Protein AF-A0A959HDF3-F1 (afdb_monomer_lite)

Structure (mmCIF, N/CA/C/O backbone):
data_AF-A0A959HDF3-F1
#
_entry.id   AF-A0A959HDF3-F1
#
loop_
_atom_site.group_PDB
_atom_site.id
_atom_site.type_symbol
_atom_site.label_atom_id
_atom_site.label_alt_id
_atom_site.label_comp_id
_atom_site.label_asym_id
_atom_site.label_entity_id
_atom_site.label_seq_id
_atom_site.pdbx_PDB_ins_code
_atom_site.Cartn_x
_atom_site.Cartn_y
_atom_site.Cartn_z
_atom_site.occupancy
_atom_site.B_iso_or_equiv
_atom_site.auth_seq_id
_atom_site.auth_comp_id
_atom_site.auth_asym_id
_atom_site.auth_atom_id
_atom_site.pdbx_PDB_model_num
ATOM 1 N N . TRP A 1 1 ? 70.147 -13.375 -113.444 1.00 53.03 1 TRP A N 1
ATOM 2 C CA . TRP A 1 1 ? 69.243 -14.353 -112.809 1.00 53.03 1 TRP A CA 1
ATOM 3 C C . TRP A 1 1 ? 69.456 -14.480 -111.296 1.00 53.03 1 TRP A C 1
ATOM 5 O O . TRP A 1 1 ? 68.484 -14.294 -110.584 1.00 53.03 1 TRP A O 1
ATOM 15 N N . ILE A 1 2 ? 70.680 -14.661 -110.770 1.00 58.56 2 ILE A N 1
ATOM 16 C CA . ILE A 1 2 ? 70.928 -14.832 -109.312 1.00 58.56 2 ILE A CA 1
ATOM 17 C C . ILE A 1 2 ? 70.657 -13.562 -108.460 1.00 58.56 2 ILE A C 1
ATOM 19 O O . ILE A 1 2 ? 70.159 -13.651 -107.338 1.00 58.56 2 ILE A O 1
ATOM 23 N N . THR A 1 3 ? 70.925 -12.361 -108.984 1.00 61.16 3 THR A N 1
ATOM 24 C CA . THR A 1 3 ? 70.699 -11.078 -108.280 1.00 61.16 3 THR A CA 1
ATOM 25 C C . THR A 1 3 ? 69.224 -10.693 -108.147 1.00 61.16 3 THR A C 1
ATOM 27 O O . THR A 1 3 ? 68.849 -10.039 -107.176 1.00 61.16 3 THR A O 1
ATOM 30 N N . GLN A 1 4 ? 68.381 -11.119 -109.090 1.00 65.38 4 GLN A N 1
ATOM 31 C CA . GLN A 1 4 ? 66.946 -10.821 -109.094 1.00 65.38 4 GLN A CA 1
ATOM 32 C C . GLN A 1 4 ? 66.171 -11.744 -108.146 1.00 65.38 4 GLN A C 1
ATOM 34 O O . GLN A 1 4 ? 65.222 -11.312 -107.508 1.00 65.38 4 GLN A O 1
ATOM 39 N N . THR A 1 5 ? 66.612 -12.993 -107.978 1.00 70.75 5 THR A N 1
ATOM 40 C CA . THR A 1 5 ? 66.040 -13.919 -106.990 1.00 70.75 5 THR A CA 1
ATOM 41 C C . THR A 1 5 ? 66.399 -13.532 -105.553 1.00 70.75 5 THR A C 1
ATOM 43 O O . THR A 1 5 ? 65.546 -13.591 -104.672 1.00 70.75 5 THR A O 1
ATOM 46 N N . PHE A 1 6 ? 67.631 -13.078 -105.294 1.00 75.25 6 PHE A N 1
ATOM 47 C CA . PHE A 1 6 ? 68.058 -12.681 -103.945 1.00 75.25 6 PHE A CA 1
ATOM 48 C C . PHE A 1 6 ? 67.349 -11.412 -103.445 1.00 75.25 6 PHE A C 1
ATOM 50 O O . PHE A 1 6 ? 66.950 -11.340 -102.282 1.00 75.25 6 PHE A O 1
ATOM 57 N N . SER A 1 7 ? 67.146 -10.419 -104.318 1.00 74.06 7 SER A N 1
ATOM 58 C CA . SER A 1 7 ? 66.443 -9.180 -103.964 1.00 74.06 7 SER A CA 1
ATOM 59 C C . SER A 1 7 ? 64.958 -9.409 -103.661 1.00 74.06 7 SER A C 1
ATOM 61 O O . SER A 1 7 ? 64.445 -8.814 -102.711 1.00 74.06 7 SER A O 1
ATOM 63 N N . THR A 1 8 ? 64.292 -10.311 -104.390 1.00 80.12 8 THR A N 1
ATOM 64 C CA . THR A 1 8 ? 62.908 -10.729 -104.113 1.00 80.12 8 THR A CA 1
ATOM 65 C C . THR A 1 8 ? 62.793 -11.423 -102.755 1.00 80.12 8 THR A C 1
ATOM 67 O O . THR A 1 8 ? 61.976 -11.015 -101.933 1.00 80.12 8 THR A O 1
ATOM 70 N N . VAL A 1 9 ? 63.683 -12.374 -102.447 1.00 82.75 9 VAL A N 1
ATOM 71 C CA . VAL A 1 9 ? 63.695 -13.067 -101.142 1.00 82.75 9 VAL A CA 1
ATOM 72 C C . VAL A 1 9 ? 63.944 -12.093 -99.978 1.00 82.75 9 VAL A C 1
ATOM 74 O O . VAL A 1 9 ? 63.323 -12.196 -98.920 1.00 82.75 9 VAL A O 1
ATOM 77 N N . LEU A 1 10 ? 64.816 -11.096 -100.159 1.00 82.12 10 LEU A N 1
ATOM 78 C CA . LEU A 1 10 ? 65.053 -10.040 -99.165 1.00 82.12 10 LEU A CA 1
ATOM 79 C C . LEU A 1 10 ? 63.839 -9.125 -98.958 1.00 82.12 10 LEU A C 1
ATOM 81 O O . LEU A 1 10 ? 63.590 -8.681 -97.834 1.00 82.12 10 LEU A O 1
ATOM 85 N N . GLN A 1 11 ? 63.092 -8.820 -100.020 1.00 85.62 11 GLN A N 1
ATOM 86 C CA . GLN A 1 11 ? 61.849 -8.055 -99.927 1.00 85.62 11 GLN A CA 1
ATOM 87 C C . GLN A 1 11 ? 60.763 -8.830 -99.177 1.00 85.62 11 GLN A C 1
ATOM 89 O O . GLN A 1 11 ? 60.124 -8.255 -98.292 1.00 85.62 11 GLN A O 1
ATOM 94 N N . GLU A 1 12 ? 60.610 -10.122 -99.468 1.00 86.00 12 GLU A N 1
ATOM 95 C CA . GLU A 1 12 ? 59.683 -11.023 -98.779 1.00 86.00 12 GLU A CA 1
ATOM 96 C C . GLU A 1 12 ? 60.032 -11.148 -97.293 1.00 86.00 12 GLU A C 1
ATOM 98 O O . GLU A 1 12 ? 59.196 -10.840 -96.446 1.00 86.00 12 GLU A O 1
ATOM 103 N N . ARG A 1 13 ? 61.298 -11.429 -96.952 1.00 85.62 13 ARG A N 1
ATOM 104 C CA . ARG A 1 13 ? 61.784 -11.440 -95.558 1.00 85.62 13 ARG A CA 1
ATOM 105 C C . ARG A 1 13 ? 61.506 -10.123 -94.829 1.00 85.62 13 ARG A C 1
ATOM 107 O O . ARG A 1 13 ? 61.063 -10.123 -93.683 1.00 85.62 13 ARG A O 1
ATOM 114 N N . LYS A 1 14 ? 61.732 -8.972 -95.475 1.00 87.06 14 LYS A N 1
ATOM 115 C CA . LYS A 1 14 ? 61.411 -7.654 -94.892 1.00 87.06 14 LYS A CA 1
ATOM 116 C C . LYS A 1 14 ? 59.906 -7.430 -94.746 1.00 87.06 14 LYS A C 1
ATOM 118 O O . LYS A 1 14 ? 59.490 -6.693 -93.852 1.00 87.06 14 LYS A O 1
ATOM 123 N N . ALA A 1 15 ? 59.084 -7.973 -95.639 1.00 86.94 15 ALA A N 1
ATOM 124 C CA . ALA A 1 15 ? 57.630 -7.900 -95.542 1.00 86.94 15 ALA A CA 1
ATOM 125 C C . ALA A 1 15 ? 57.106 -8.786 -94.401 1.00 86.94 15 ALA A C 1
ATOM 127 O O . ALA A 1 15 ? 56.270 -8.323 -93.627 1.00 86.94 15 ALA A O 1
ATOM 128 N N . GLU A 1 16 ? 57.660 -9.987 -94.231 1.00 89.12 16 GLU A N 1
ATOM 129 C CA . GLU A 1 16 ? 57.377 -10.894 -93.114 1.00 89.12 16 GLU A CA 1
ATOM 130 C C . GLU A 1 16 ? 57.751 -10.277 -91.769 1.00 89.12 16 GLU A C 1
ATOM 132 O O . GLU A 1 16 ? 56.916 -10.233 -90.874 1.00 89.12 16 GLU A O 1
ATOM 137 N N . ILE A 1 17 ? 58.953 -9.707 -91.632 1.00 85.75 17 ILE A N 1
ATOM 138 C CA . ILE A 1 17 ? 59.380 -9.041 -90.389 1.00 85.75 17 ILE A CA 1
ATOM 139 C C . ILE A 1 17 ? 58.470 -7.845 -90.071 1.00 85.75 17 ILE A C 1
ATOM 141 O O . ILE A 1 17 ? 58.065 -7.657 -88.925 1.00 85.75 17 ILE A O 1
ATOM 145 N N . ARG A 1 18 ? 58.078 -7.052 -91.079 1.00 87.81 18 ARG A N 1
ATOM 146 C CA . ARG A 1 18 ? 57.113 -5.949 -90.903 1.00 87.81 18 ARG A CA 1
ATOM 147 C C . ARG A 1 18 ? 55.705 -6.442 -90.562 1.00 87.81 18 ARG A 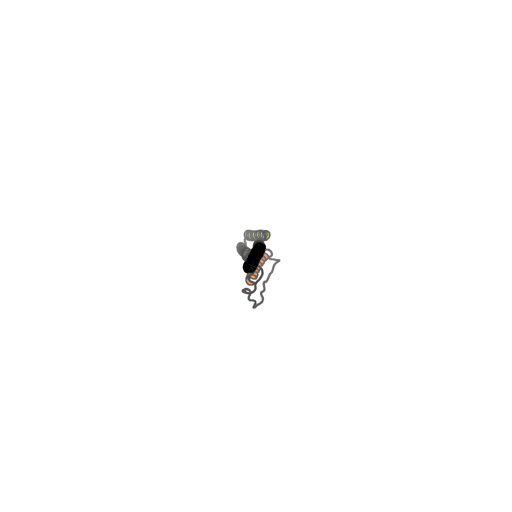C 1
ATOM 149 O O . ARG A 1 18 ? 54.959 -5.737 -89.886 1.00 87.81 18 ARG A O 1
ATOM 156 N N . LYS A 1 19 ? 55.303 -7.614 -91.051 1.00 90.69 19 LYS A N 1
ATOM 157 C CA . LYS A 1 19 ? 54.022 -8.246 -90.715 1.00 90.69 19 LYS A CA 1
ATOM 158 C C . LYS A 1 19 ? 54.045 -8.774 -89.279 1.00 90.69 19 LYS A C 1
ATOM 160 O O . LYS A 1 19 ? 53.185 -8.376 -88.505 1.00 90.69 19 LYS A O 1
ATOM 165 N N . ALA A 1 20 ? 55.081 -9.520 -88.902 1.00 88.12 20 ALA A N 1
ATOM 166 C CA . ALA A 1 20 ? 55.304 -10.014 -87.546 1.00 88.12 20 ALA A CA 1
ATOM 167 C C . ALA A 1 20 ? 55.409 -8.870 -86.523 1.00 88.12 20 ALA A C 1
ATOM 169 O O . ALA A 1 20 ? 54.815 -8.945 -85.455 1.00 88.12 20 ALA A O 1
ATOM 170 N N . GLY A 1 21 ? 56.091 -7.770 -86.866 1.00 88.31 21 GLY A N 1
ATOM 171 C CA . GLY A 1 21 ? 56.153 -6.573 -86.025 1.00 88.31 21 GLY A CA 1
ATOM 172 C C . GLY A 1 21 ? 54.781 -5.923 -85.812 1.00 88.31 21 GLY A C 1
ATOM 173 O O . GLY A 1 21 ? 54.434 -5.596 -84.683 1.00 88.31 21 GLY A O 1
ATOM 174 N N . ARG A 1 22 ? 53.961 -5.800 -86.869 1.00 88.62 22 ARG A N 1
ATOM 175 C CA . ARG A 1 22 ? 52.580 -5.291 -86.760 1.00 88.62 22 ARG A CA 1
ATOM 176 C C . ARG A 1 22 ? 51.688 -6.217 -85.936 1.00 88.62 22 ARG A C 1
ATOM 178 O O . ARG A 1 22 ? 50.947 -5.730 -85.089 1.00 88.62 22 ARG A O 1
ATOM 185 N N . GLU A 1 23 ? 51.783 -7.527 -86.145 1.00 90.31 23 GLU A N 1
ATOM 186 C CA . GLU A 1 23 ? 51.055 -8.530 -85.359 1.00 90.31 23 GLU A CA 1
ATOM 187 C C . GLU A 1 23 ? 51.451 -8.464 -83.877 1.00 90.31 23 GLU A C 1
ATOM 189 O O . GLU A 1 23 ? 50.573 -8.416 -83.015 1.00 90.31 23 GLU A O 1
ATOM 194 N N . LEU A 1 24 ? 52.746 -8.329 -83.574 1.00 87.69 24 LEU A N 1
ATOM 195 C CA . LEU A 1 24 ? 53.252 -8.152 -82.212 1.00 87.69 24 LEU A CA 1
ATOM 196 C C . LEU A 1 24 ? 52.720 -6.867 -81.560 1.00 87.69 24 LEU A C 1
ATOM 198 O O . LEU A 1 24 ? 52.252 -6.916 -80.425 1.00 87.69 24 LEU A O 1
ATOM 202 N N . THR A 1 25 ? 52.711 -5.736 -82.272 1.00 86.69 25 THR A N 1
ATOM 203 C CA . THR A 1 25 ? 52.125 -4.485 -81.760 1.00 86.69 25 THR A CA 1
ATOM 204 C C . THR A 1 25 ? 50.625 -4.633 -81.509 1.00 86.69 25 THR A C 1
ATOM 206 O O . THR A 1 25 ? 50.133 -4.225 -80.459 1.00 86.69 25 THR A O 1
ATOM 209 N N . THR A 1 26 ? 49.878 -5.260 -82.425 1.00 87.00 26 THR A N 1
ATOM 210 C CA . THR A 1 26 ? 48.440 -5.502 -82.216 1.00 87.00 26 THR A CA 1
ATOM 211 C C . THR A 1 26 ? 48.174 -6.445 -81.046 1.00 87.00 26 THR A C 1
ATOM 213 O O . THR A 1 26 ? 47.213 -6.242 -80.304 1.00 87.00 26 THR A O 1
ATOM 216 N N . TYR A 1 27 ? 49.039 -7.439 -80.841 1.00 86.94 27 TYR A N 1
ATOM 217 C CA . TYR A 1 27 ? 48.977 -8.347 -79.705 1.00 86.94 27 TYR A CA 1
ATOM 218 C C . TYR A 1 27 ? 49.217 -7.600 -78.386 1.00 86.94 27 TYR A C 1
ATOM 220 O O . TYR A 1 27 ? 48.406 -7.721 -77.471 1.00 86.94 27 TYR A O 1
ATOM 228 N N . GLN A 1 28 ? 50.259 -6.768 -78.310 1.00 89.88 28 GLN A N 1
ATOM 229 C CA . GLN A 1 28 ? 50.584 -5.964 -77.124 1.00 89.88 28 GLN A CA 1
ATOM 230 C C . GLN A 1 28 ? 49.460 -4.984 -76.765 1.00 89.88 28 GLN A C 1
ATOM 232 O O . GLN A 1 28 ? 49.014 -4.948 -75.620 1.00 89.88 28 GLN A O 1
ATOM 237 N N . VAL A 1 29 ? 48.930 -4.251 -77.751 1.00 89.44 29 VAL A N 1
ATOM 238 C CA . VAL A 1 29 ? 47.800 -3.327 -77.548 1.00 89.44 29 VAL A CA 1
ATOM 239 C C . VAL A 1 29 ? 46.561 -4.080 -77.060 1.00 89.44 29 VAL A C 1
ATOM 241 O O . VAL A 1 29 ? 45.882 -3.635 -76.134 1.00 89.44 29 VAL A O 1
ATOM 244 N N . ARG A 1 30 ? 46.262 -5.247 -77.645 1.00 89.44 30 ARG A N 1
ATOM 245 C CA . ARG A 1 30 ? 45.138 -6.086 -77.212 1.00 89.44 30 ARG A CA 1
ATOM 246 C C . ARG A 1 30 ? 45.345 -6.607 -75.792 1.00 89.44 30 ARG A C 1
ATOM 248 O O . ARG A 1 30 ? 44.393 -6.637 -75.017 1.00 89.44 30 ARG A O 1
ATOM 255 N N . GLU A 1 31 ? 46.562 -6.989 -75.425 1.00 89.62 31 GLU A N 1
ATOM 256 C CA . GLU A 1 31 ? 46.889 -7.442 -74.076 1.00 89.62 31 GLU A CA 1
ATOM 257 C C . GLU A 1 31 ? 46.714 -6.321 -73.040 1.00 89.62 31 GLU A C 1
ATOM 259 O O . GLU A 1 31 ? 46.068 -6.531 -72.010 1.00 89.62 31 GLU A O 1
ATOM 264 N N . GLU A 1 32 ? 47.198 -5.111 -73.326 1.00 89.00 32 GLU A N 1
ATOM 265 C CA . GLU A 1 32 ? 46.993 -3.934 -72.474 1.00 89.00 32 GLU A CA 1
ATOM 266 C C . GLU A 1 32 ? 45.512 -3.568 -72.338 1.00 89.00 32 GLU A C 1
ATOM 268 O O . GLU A 1 32 ? 45.032 -3.326 -71.227 1.00 89.00 32 GLU A O 1
ATOM 273 N N . GLN A 1 33 ? 44.753 -3.606 -73.436 1.00 89.75 33 GLN A N 1
ATOM 274 C CA . GLN A 1 33 ? 43.307 -3.380 -73.413 1.00 89.75 33 GLN A CA 1
ATOM 275 C C . GLN A 1 33 ? 42.575 -4.429 -72.569 1.00 89.75 33 GLN A C 1
ATOM 277 O O . GLN A 1 33 ? 41.695 -4.082 -71.778 1.00 89.75 33 GLN A O 1
ATOM 282 N N . MET A 1 34 ? 42.944 -5.707 -72.689 1.00 87.81 34 MET A N 1
ATOM 283 C CA . MET A 1 34 ? 42.354 -6.788 -71.895 1.00 87.81 34 MET A CA 1
ATOM 284 C C . MET A 1 34 ? 42.709 -6.656 -70.410 1.00 87.81 34 MET A C 1
ATOM 286 O O . MET A 1 34 ? 41.838 -6.833 -69.555 1.00 87.81 34 MET A O 1
ATOM 290 N N . ARG A 1 35 ? 43.956 -6.288 -70.086 1.00 89.31 35 ARG A N 1
ATOM 291 C CA . ARG A 1 35 ? 44.390 -5.989 -68.711 1.00 89.31 35 ARG A CA 1
ATOM 292 C C . ARG A 1 35 ? 43.628 -4.790 -68.134 1.00 89.31 35 ARG A C 1
ATOM 294 O O . ARG A 1 35 ? 43.163 -4.865 -66.999 1.00 89.31 35 ARG A O 1
ATOM 301 N N . SER A 1 36 ? 43.444 -3.721 -68.912 1.00 87.56 36 SER A N 1
ATOM 302 C CA . SER A 1 36 ? 42.687 -2.525 -68.514 1.00 87.56 36 SER A CA 1
ATOM 303 C C . SER A 1 36 ? 41.206 -2.833 -68.252 1.00 87.56 36 SER A C 1
ATOM 305 O O . SER A 1 36 ? 40.681 -2.506 -67.186 1.00 87.56 36 SER A O 1
ATOM 307 N N . ARG A 1 37 ? 40.545 -3.576 -69.154 1.00 87.62 37 ARG A N 1
ATOM 308 C CA . ARG A 1 37 ? 39.149 -4.014 -68.972 1.00 87.62 37 ARG A CA 1
ATOM 309 C C . ARG A 1 37 ? 38.961 -4.883 -67.724 1.00 87.62 37 ARG A C 1
ATOM 311 O O . ARG A 1 37 ? 38.025 -4.644 -66.966 1.00 87.62 37 ARG A O 1
ATOM 318 N N . ARG A 1 38 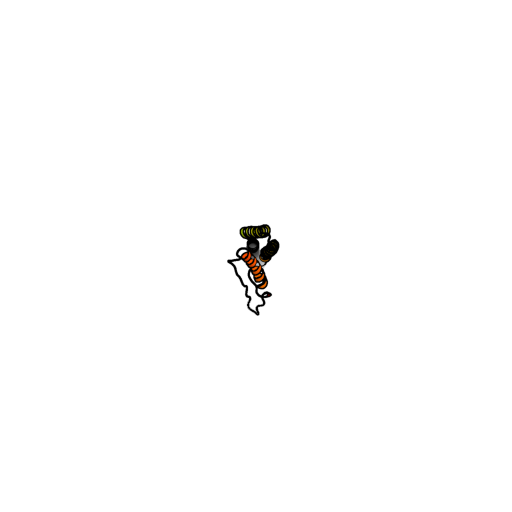? 39.865 -5.838 -67.467 1.00 88.50 38 ARG A N 1
ATOM 319 C CA . ARG A 1 38 ? 39.829 -6.680 -66.253 1.00 88.50 38 ARG A CA 1
ATOM 320 C C . ARG A 1 38 ? 39.996 -5.860 -64.970 1.00 88.50 38 ARG A C 1
ATOM 322 O O . ARG A 1 38 ? 39.302 -6.120 -63.993 1.00 88.50 38 ARG A O 1
ATOM 329 N N . ARG A 1 39 ? 40.874 -4.848 -64.962 1.00 90.50 39 ARG A N 1
ATOM 330 C CA . ARG A 1 39 ? 41.045 -3.945 -63.805 1.00 90.50 39 ARG A CA 1
ATOM 331 C C . ARG A 1 39 ? 39.763 -3.176 -63.491 1.00 90.50 39 ARG A C 1
ATOM 333 O O . ARG A 1 39 ? 39.359 -3.147 -62.334 1.00 90.50 39 ARG A O 1
ATOM 340 N N . LEU A 1 40 ? 39.108 -2.607 -64.505 1.00 90.31 40 LEU A N 1
ATOM 341 C CA . LEU A 1 40 ? 37.839 -1.890 -64.327 1.00 90.31 40 LEU A CA 1
ATOM 342 C C . LEU A 1 40 ? 36.730 -2.806 -63.786 1.00 90.31 40 LEU A C 1
ATOM 344 O O . LEU A 1 40 ? 36.017 -2.418 -62.864 1.00 90.31 40 LEU A O 1
ATOM 348 N N . GLN A 1 41 ? 36.625 -4.037 -64.301 1.00 91.56 41 GLN A N 1
ATOM 349 C CA . GLN A 1 41 ? 35.667 -5.032 -63.801 1.00 91.56 41 GLN A CA 1
ATOM 350 C C . GLN A 1 41 ? 35.925 -5.398 -62.331 1.00 91.56 41 GLN A C 1
ATOM 352 O O . GLN A 1 41 ? 34.994 -5.398 -61.528 1.00 91.56 41 GLN A O 1
ATOM 357 N N . ASN A 1 42 ? 37.183 -5.644 -61.956 1.00 93.19 42 ASN A N 1
ATOM 358 C CA . ASN A 1 42 ? 37.545 -5.984 -60.578 1.00 93.19 42 ASN A CA 1
ATOM 359 C C . ASN A 1 42 ? 37.286 -4.821 -59.607 1.00 93.19 42 ASN A C 1
ATOM 361 O O . ASN A 1 42 ? 36.775 -5.045 -58.513 1.00 93.19 42 ASN A O 1
ATOM 365 N N . LEU A 1 43 ? 37.592 -3.582 -60.009 1.00 94.88 43 LEU A N 1
ATOM 366 C CA . LEU A 1 43 ? 37.294 -2.388 -59.211 1.00 94.88 43 LEU A CA 1
ATOM 367 C C . LEU A 1 43 ? 35.786 -2.210 -59.001 1.00 94.88 43 LEU A C 1
ATOM 369 O O . LEU A 1 43 ? 35.360 -1.934 -57.882 1.00 94.88 43 LEU A O 1
ATOM 373 N N . GLY A 1 44 ? 34.980 -2.424 -60.045 1.00 95.69 44 GLY A N 1
ATOM 374 C CA . GLY A 1 44 ? 33.521 -2.404 -59.935 1.00 95.69 44 GLY A CA 1
ATOM 375 C C . GLY A 1 44 ? 32.994 -3.462 -58.964 1.00 95.69 44 GLY A C 1
ATOM 376 O O . GLY A 1 44 ? 32.155 -3.160 -58.120 1.00 95.69 44 GLY A O 1
ATOM 377 N N . LEU A 1 45 ? 33.531 -4.684 -59.020 1.00 96.25 45 LEU A N 1
ATOM 378 C CA . LEU A 1 45 ? 33.131 -5.775 -58.128 1.00 96.25 45 LEU A CA 1
ATOM 379 C C . LEU A 1 45 ? 33.491 -5.481 -56.662 1.00 96.25 45 LEU A C 1
ATOM 381 O O . LEU A 1 45 ? 32.661 -5.678 -55.777 1.00 96.25 45 LEU A O 1
ATOM 385 N N . ILE A 1 46 ? 34.684 -4.934 -56.405 1.00 96.69 46 ILE A N 1
ATOM 386 C CA . ILE A 1 46 ? 35.091 -4.476 -55.066 1.00 96.69 46 ILE A CA 1
ATOM 387 C C . ILE A 1 46 ? 34.153 -3.371 -54.567 1.00 96.69 46 ILE A C 1
ATOM 389 O O . ILE A 1 46 ? 33.694 -3.432 -53.428 1.00 96.69 46 ILE A O 1
ATOM 393 N N . ALA A 1 47 ? 33.826 -2.391 -55.413 1.00 96.62 47 ALA A N 1
ATOM 394 C CA . ALA A 1 47 ? 32.919 -1.307 -55.047 1.00 96.62 47 ALA A CA 1
ATOM 395 C C . ALA A 1 47 ? 31.520 -1.825 -54.669 1.00 96.62 47 ALA A C 1
ATOM 397 O O . ALA A 1 47 ? 30.948 -1.367 -53.682 1.00 96.62 47 ALA A O 1
ATOM 398 N N . VAL A 1 48 ? 30.997 -2.820 -55.393 1.00 97.62 48 VAL A N 1
ATOM 399 C CA . VAL A 1 48 ? 29.713 -3.465 -55.069 1.00 97.62 48 VAL A CA 1
ATOM 400 C C . VAL A 1 48 ? 29.780 -4.195 -53.727 1.00 97.62 48 VAL A C 1
ATOM 402 O O . VAL A 1 48 ? 28.879 -4.031 -52.907 1.00 97.62 48 VAL A O 1
ATOM 405 N N . ILE A 1 49 ? 30.847 -4.954 -53.459 1.00 97.56 49 ILE A N 1
ATOM 406 C CA . ILE A 1 49 ? 31.024 -5.644 -52.170 1.00 97.56 49 ILE A CA 1
ATOM 407 C C . ILE A 1 49 ? 31.084 -4.636 -51.016 1.00 97.56 49 ILE A C 1
ATOM 409 O O . ILE A 1 49 ? 30.414 -4.824 -50.000 1.00 97.56 49 ILE A O 1
ATOM 413 N N . LEU A 1 50 ? 31.847 -3.551 -51.176 1.00 97.62 50 LEU A N 1
ATOM 414 C CA . LEU A 1 50 ? 31.945 -2.495 -50.169 1.00 97.62 50 LEU A CA 1
ATOM 415 C C . LEU A 1 50 ? 30.599 -1.808 -49.938 1.00 97.62 50 LEU A C 1
ATOM 417 O O . LEU A 1 50 ? 30.236 -1.569 -48.789 1.00 97.62 50 LEU A O 1
ATOM 421 N N . LEU A 1 51 ? 29.835 -1.542 -51.000 1.00 97.50 51 LEU A N 1
ATOM 422 C CA . LEU A 1 51 ? 28.501 -0.956 -50.895 1.00 97.50 51 LEU A CA 1
ATOM 423 C C . LEU A 1 51 ? 27.539 -1.883 -50.141 1.00 97.50 51 LEU A C 1
ATOM 425 O O . LEU A 1 51 ? 26.826 -1.428 -49.251 1.00 97.50 51 LEU A O 1
ATOM 429 N N . LEU A 1 52 ? 27.543 -3.183 -50.447 1.00 98.00 52 LEU A N 1
ATOM 430 C CA . LEU A 1 52 ? 26.718 -4.170 -49.746 1.00 98.00 52 LEU A CA 1
ATOM 431 C C . LEU A 1 52 ? 27.111 -4.293 -48.270 1.00 98.00 52 LEU A C 1
ATOM 433 O O . LEU A 1 52 ? 26.237 -4.333 -47.405 1.00 98.00 52 LEU A O 1
ATOM 437 N N . GLY A 1 53 ? 28.412 -4.290 -47.966 1.00 97.81 53 GLY A N 1
ATOM 438 C CA . GLY A 1 53 ? 28.908 -4.268 -46.591 1.00 97.81 53 GLY A CA 1
ATOM 439 C C . GLY A 1 53 ? 28.500 -2.993 -45.849 1.00 97.81 53 GLY A C 1
ATOM 440 O O . GLY A 1 53 ? 28.029 -3.056 -44.714 1.00 97.81 53 GLY A O 1
ATOM 441 N N . PHE A 1 54 ? 28.611 -1.834 -46.498 1.00 98.06 54 PHE A N 1
ATOM 442 C CA . PHE A 1 54 ? 28.181 -0.552 -45.945 1.00 98.06 54 PHE A CA 1
ATOM 443 C C . PHE A 1 54 ? 26.671 -0.528 -45.663 1.00 98.06 54 PHE A C 1
ATOM 445 O O . PHE A 1 54 ? 26.249 -0.171 -44.567 1.00 98.06 54 PHE A O 1
ATOM 452 N N . LEU A 1 55 ? 25.846 -0.988 -46.605 1.00 98.06 55 LEU A N 1
ATOM 453 C CA . LEU A 1 55 ? 24.397 -1.088 -46.417 1.00 98.06 55 LEU A CA 1
ATOM 454 C C . LEU A 1 55 ? 24.027 -2.085 -45.311 1.00 98.06 55 LEU A C 1
ATOM 456 O O . LEU A 1 55 ? 23.161 -1.791 -44.489 1.00 98.06 55 LEU A O 1
ATOM 460 N N . GLY A 1 56 ? 24.703 -3.234 -45.245 1.00 97.81 56 GLY A N 1
ATOM 461 C CA . GLY A 1 56 ? 24.489 -4.238 -44.202 1.00 97.81 56 GLY A CA 1
ATOM 462 C C . GLY A 1 56 ? 24.863 -3.721 -42.812 1.00 97.81 56 GLY A C 1
ATOM 463 O O . GLY A 1 56 ? 24.078 -3.836 -41.873 1.00 97.81 56 GLY A O 1
ATOM 464 N N . THR A 1 57 ? 26.031 -3.088 -42.674 1.00 97.19 57 THR A N 1
ATOM 465 C CA . THR A 1 57 ? 26.453 -2.458 -41.410 1.00 97.19 57 THR A CA 1
ATOM 466 C C . THR A 1 57 ? 25.499 -1.344 -40.989 1.00 97.19 57 THR A C 1
ATOM 468 O O . THR A 1 57 ? 25.081 -1.311 -39.831 1.00 97.19 57 THR A O 1
ATOM 471 N N . PHE A 1 58 ? 25.077 -0.488 -41.920 1.00 97.62 58 PHE A N 1
ATOM 472 C CA . PHE A 1 58 ? 24.077 0.543 -41.660 1.00 97.62 58 PHE A CA 1
ATOM 473 C C . PHE A 1 58 ? 22.738 -0.056 -41.197 1.00 97.62 58 PHE A C 1
ATOM 475 O O . PHE A 1 58 ? 22.171 0.392 -40.198 1.00 97.62 58 PHE A O 1
ATOM 482 N N . TYR A 1 59 ? 22.266 -1.120 -41.852 1.00 97.19 59 TYR A N 1
ATOM 483 C CA . TYR A 1 59 ? 21.049 -1.839 -41.471 1.00 97.19 59 TYR A CA 1
ATOM 484 C C . TYR A 1 59 ? 21.139 -2.441 -40.059 1.00 97.19 59 TYR A C 1
ATOM 486 O O . TYR A 1 59 ? 20.213 -2.284 -39.262 1.00 97.19 59 TYR A O 1
ATOM 494 N N . LEU A 1 60 ? 22.267 -3.067 -39.705 1.00 97.44 60 LEU A N 1
ATOM 495 C CA . LEU A 1 60 ? 22.493 -3.614 -38.362 1.00 97.44 60 LEU A CA 1
ATOM 496 C C . LEU A 1 60 ? 22.514 -2.516 -37.289 1.00 97.44 60 LEU A C 1
ATOM 498 O O . LEU A 1 60 ? 21.948 -2.694 -36.207 1.00 97.44 60 LEU A O 1
ATOM 502 N N . LEU A 1 61 ? 23.129 -1.365 -37.576 1.00 96.69 61 LEU A N 1
ATOM 503 C CA . LEU A 1 61 ? 23.116 -0.212 -36.672 1.00 96.69 61 LEU A CA 1
ATOM 504 C C . LEU A 1 61 ? 21.697 0.332 -36.476 1.00 96.69 61 LEU A C 1
ATOM 506 O O . LEU A 1 61 ? 21.293 0.574 -35.335 1.00 96.69 61 LEU A O 1
ATOM 510 N N . TYR A 1 62 ? 20.930 0.457 -37.560 1.00 96.31 62 TYR A N 1
ATOM 511 C CA . TYR A 1 62 ? 19.525 0.859 -37.517 1.00 96.31 62 TYR A CA 1
ATOM 512 C C . TYR A 1 62 ? 18.684 -0.111 -36.674 1.00 96.31 62 TYR A C 1
ATOM 514 O O . TYR A 1 62 ? 17.965 0.306 -35.761 1.00 96.31 62 TYR A O 1
ATOM 522 N N . GLN A 1 63 ? 18.825 -1.420 -36.903 1.00 94.56 63 GLN A N 1
ATOM 523 C CA . GLN A 1 63 ? 18.121 -2.448 -36.137 1.00 94.56 63 GLN A CA 1
ATOM 524 C C . GLN A 1 63 ? 18.492 -2.385 -34.648 1.00 94.56 63 GLN A C 1
ATOM 526 O O . GLN A 1 63 ? 17.614 -2.429 -33.782 1.00 94.56 63 GLN A O 1
ATOM 531 N N . ARG A 1 64 ? 19.780 -2.203 -34.333 1.00 95.06 64 ARG A N 1
ATOM 532 C CA . ARG A 1 64 ? 20.268 -2.065 -32.955 1.00 95.06 64 ARG A CA 1
ATOM 533 C C . ARG A 1 64 ? 19.686 -0.833 -32.261 1.00 95.06 64 ARG A C 1
ATOM 535 O O . ARG A 1 64 ? 19.300 -0.926 -31.097 1.00 95.06 64 ARG A O 1
ATOM 542 N N . GLN A 1 65 ? 19.606 0.308 -32.946 1.00 93.44 65 GLN A N 1
ATOM 543 C CA . GLN A 1 65 ? 18.978 1.516 -32.399 1.00 93.44 65 GLN A CA 1
ATOM 544 C C . GLN A 1 65 ? 17.485 1.307 -32.131 1.00 93.44 65 GLN A C 1
ATOM 546 O O . GLN A 1 65 ? 17.008 1.618 -31.040 1.00 93.44 65 GLN A O 1
ATOM 551 N N . ARG A 1 66 ? 16.757 0.706 -33.078 1.00 94.88 66 ARG A N 1
ATOM 552 C CA . ARG A 1 66 ? 15.327 0.409 -32.922 1.00 94.88 66 ARG A CA 1
ATOM 553 C C . ARG A 1 66 ? 15.050 -0.474 -31.700 1.00 94.88 66 ARG A C 1
ATOM 555 O O . ARG A 1 66 ? 14.140 -0.176 -30.929 1.00 94.88 66 ARG A O 1
ATOM 562 N N . ILE A 1 67 ? 15.857 -1.517 -31.492 1.00 93.06 67 ILE A N 1
ATOM 563 C CA . ILE A 1 67 ? 15.730 -2.422 -30.337 1.00 93.06 67 ILE A CA 1
ATOM 564 C C . ILE A 1 67 ? 15.985 -1.678 -29.019 1.00 93.06 67 ILE A C 1
ATOM 566 O O . ILE A 1 67 ? 15.250 -1.874 -28.053 1.00 93.06 67 ILE A O 1
ATOM 570 N N . ARG A 1 68 ? 16.983 -0.786 -28.972 1.00 93.38 68 ARG A N 1
ATOM 571 C CA . ARG A 1 68 ? 17.278 0.019 -27.773 1.00 93.38 68 ARG A CA 1
ATOM 572 C C . ARG A 1 68 ? 16.110 0.921 -27.383 1.00 93.38 68 ARG A C 1
ATOM 574 O O . ARG A 1 68 ? 15.738 0.944 -26.213 1.00 93.38 68 ARG A O 1
ATOM 581 N N . HIS A 1 69 ? 15.512 1.616 -28.348 1.00 91.44 69 HIS A N 1
ATOM 582 C CA . HIS A 1 69 ? 14.360 2.479 -28.082 1.00 91.44 69 HIS A CA 1
ATOM 583 C C . HIS A 1 69 ? 13.141 1.692 -27.606 1.00 91.44 69 HIS A C 1
ATOM 585 O O . HIS A 1 69 ? 12.463 2.123 -26.676 1.00 91.44 69 HIS A O 1
ATOM 591 N N . LEU A 1 70 ? 12.876 0.526 -28.203 1.00 93.06 70 LEU A N 1
ATOM 592 C CA . LEU A 1 70 ? 11.776 -0.328 -27.764 1.00 93.06 70 LEU A CA 1
ATOM 593 C C . LEU A 1 70 ? 12.004 -0.844 -26.335 1.00 93.06 70 LEU A C 1
ATOM 595 O O . LEU A 1 70 ? 11.092 -0.796 -25.515 1.00 93.06 70 LEU A O 1
ATOM 599 N N . GLY A 1 71 ? 13.234 -1.252 -26.011 1.00 91.50 71 GLY A N 1
ATOM 600 C CA . GLY A 1 71 ? 13.598 -1.691 -24.663 1.00 91.50 71 GLY A CA 1
ATOM 601 C C . GLY A 1 71 ? 13.462 -0.589 -23.608 1.00 91.50 71 GLY A C 1
ATOM 602 O O . GLY A 1 71 ? 13.000 -0.860 -22.505 1.00 91.50 71 GLY A O 1
ATOM 603 N N . GLN A 1 72 ? 13.816 0.658 -23.936 1.00 92.50 72 GLN A N 1
ATOM 604 C CA . GLN A 1 72 ? 13.626 1.800 -23.031 1.00 92.50 72 GLN A CA 1
ATOM 605 C C . GLN A 1 72 ? 12.145 2.099 -22.782 1.00 92.50 72 GLN A C 1
ATOM 607 O O . GLN A 1 72 ? 11.764 2.320 -21.636 1.00 92.50 72 GLN A O 1
ATOM 612 N N . LYS A 1 73 ? 11.310 2.061 -23.830 1.00 91.25 73 LYS A N 1
ATOM 613 C CA . LYS A 1 73 ? 9.857 2.246 -23.693 1.00 91.25 73 LYS A CA 1
ATOM 614 C C . LYS A 1 73 ? 9.234 1.173 -22.804 1.00 91.25 73 LYS A C 1
ATOM 616 O O . LYS A 1 73 ? 8.482 1.513 -21.902 1.00 91.25 73 LYS A O 1
ATOM 621 N N . LEU A 1 74 ? 9.610 -0.091 -23.012 1.00 93.19 74 LEU A N 1
ATOM 622 C CA . LEU A 1 74 ? 9.113 -1.203 -22.204 1.00 93.19 74 LEU A CA 1
ATOM 623 C C . LEU A 1 74 ? 9.518 -1.065 -20.729 1.00 93.19 74 LEU A C 1
ATOM 625 O O . LEU A 1 74 ? 8.690 -1.273 -19.851 1.00 93.19 74 LEU A O 1
ATOM 629 N N . LYS A 1 75 ? 10.770 -0.679 -20.449 1.00 93.75 75 LYS A N 1
ATOM 630 C CA . LYS A 1 75 ? 11.232 -0.437 -19.073 1.00 93.75 75 LYS A CA 1
ATOM 631 C C . LYS A 1 75 ? 10.472 0.704 -18.403 1.00 93.75 75 LYS A C 1
ATOM 633 O O . LYS A 1 75 ? 10.024 0.536 -17.278 1.00 93.75 75 LYS A O 1
ATOM 638 N N . ALA A 1 76 ? 10.285 1.824 -19.101 1.00 93.62 76 ALA A N 1
ATOM 639 C CA . ALA A 1 76 ? 9.517 2.950 -18.575 1.00 93.62 76 ALA A CA 1
ATOM 640 C C . ALA A 1 76 ? 8.061 2.547 -18.282 1.00 93.62 76 ALA A C 1
ATOM 642 O O . ALA A 1 76 ? 7.529 2.867 -17.224 1.00 93.62 76 ALA A O 1
ATOM 643 N N . GLU A 1 77 ? 7.428 1.787 -19.176 1.00 93.88 77 GLU A N 1
ATOM 644 C CA . GLU A 1 77 ? 6.072 1.274 -18.968 1.00 93.88 77 GLU A CA 1
ATOM 645 C C . GLU A 1 77 ? 5.996 0.323 -17.761 1.00 93.88 77 GLU A C 1
ATOM 647 O O . GLU A 1 77 ? 5.130 0.487 -16.900 1.00 93.88 77 GLU A O 1
ATOM 652 N N . GLN A 1 78 ? 6.953 -0.598 -17.619 1.00 94.12 78 GLN A N 1
ATOM 653 C CA . GLN A 1 78 ? 7.058 -1.476 -16.449 1.00 94.12 78 GLN A CA 1
ATOM 654 C C . GLN A 1 78 ? 7.246 -0.692 -15.144 1.00 94.12 78 GLN A C 1
ATOM 656 O O . GLN A 1 78 ? 6.552 -0.967 -14.167 1.00 94.12 78 GLN A O 1
ATOM 661 N N . GLU A 1 79 ? 8.135 0.303 -15.126 1.00 94.12 79 GLU A N 1
ATOM 662 C CA . GLU A 1 79 ? 8.362 1.169 -13.964 1.00 94.12 79 GLU A CA 1
ATOM 663 C C . GLU A 1 79 ? 7.097 1.946 -13.590 1.00 94.12 79 GLU A C 1
ATOM 665 O O . GLU A 1 79 ? 6.733 1.996 -12.415 1.00 94.12 79 GLU A O 1
ATOM 670 N N . THR A 1 80 ? 6.374 2.495 -14.573 1.00 94.50 80 THR A N 1
ATOM 671 C CA . THR A 1 80 ? 5.106 3.197 -14.315 1.00 94.50 80 THR A CA 1
ATOM 672 C C . THR A 1 80 ? 4.015 2.265 -13.794 1.00 94.50 80 THR A C 1
ATOM 674 O O . THR A 1 80 ? 3.296 2.634 -12.865 1.00 94.50 80 THR A O 1
ATOM 677 N N . SER A 1 81 ? 3.910 1.042 -14.325 1.00 93.62 81 SER A N 1
ATOM 678 C CA . SER A 1 81 ? 2.960 0.039 -13.835 1.00 93.62 81 SER A CA 1
ATOM 679 C C . SER A 1 81 ? 3.292 -0.389 -12.405 1.00 93.62 81 SER A C 1
ATOM 681 O O . SER A 1 81 ? 2.403 -0.434 -11.556 1.00 93.62 81 SER A O 1
ATOM 683 N N . ALA A 1 82 ? 4.570 -0.637 -12.107 1.00 95.69 82 ALA A N 1
ATOM 684 C CA . ALA A 1 82 ? 5.029 -0.985 -10.765 1.00 95.69 82 ALA A CA 1
ATOM 685 C C . ALA A 1 82 ? 4.798 0.163 -9.768 1.00 95.69 82 ALA A C 1
ATOM 687 O O . ALA A 1 82 ? 4.322 -0.062 -8.654 1.00 95.69 82 ALA A O 1
ATOM 688 N N . ALA A 1 83 ? 5.068 1.409 -10.172 1.00 95.69 83 ALA A N 1
ATOM 689 C CA . ALA A 1 83 ? 4.794 2.590 -9.360 1.00 95.69 83 ALA A CA 1
ATOM 690 C C . ALA A 1 83 ? 3.292 2.758 -9.085 1.00 95.69 83 ALA A C 1
ATOM 692 O O . ALA A 1 83 ? 2.904 3.040 -7.951 1.00 95.69 83 ALA A O 1
ATOM 693 N N . LYS A 1 84 ? 2.441 2.534 -10.095 1.00 95.94 84 LYS A N 1
ATOM 694 C CA . LYS A 1 84 ? 0.981 2.581 -9.954 1.00 95.94 84 LYS A CA 1
ATOM 695 C C . LYS A 1 84 ? 0.466 1.497 -9.009 1.00 95.94 84 LYS A C 1
ATOM 697 O O . LYS A 1 84 ? -0.369 1.792 -8.159 1.00 95.94 84 LYS A O 1
ATOM 702 N N . GLN A 1 85 ? 0.981 0.274 -9.119 1.00 95.88 85 GLN A N 1
ATOM 703 C CA . GLN A 1 85 ? 0.611 -0.824 -8.228 1.00 95.88 85 GLN A CA 1
ATOM 704 C C . GLN A 1 85 ? 1.002 -0.521 -6.777 1.00 95.88 85 GLN A C 1
ATOM 706 O O . GLN A 1 85 ? 0.164 -0.604 -5.884 1.00 95.88 85 GLN A O 1
ATOM 711 N N . LYS A 1 86 ? 2.228 -0.040 -6.550 1.00 96.44 86 LYS A N 1
ATOM 712 C CA . LYS A 1 86 ? 2.684 0.385 -5.220 1.00 96.44 86 LYS A CA 1
ATOM 713 C C . LYS A 1 86 ? 1.849 1.538 -4.649 1.00 96.44 86 LYS A C 1
ATOM 715 O O . LYS A 1 86 ? 1.582 1.576 -3.450 1.00 96.44 86 LYS A O 1
ATOM 720 N N . ALA A 1 87 ? 1.436 2.488 -5.489 1.00 96.50 87 ALA A N 1
ATOM 721 C CA . ALA A 1 87 ? 0.561 3.581 -5.073 1.00 96.50 87 ALA A CA 1
ATOM 722 C C . ALA A 1 87 ? -0.825 3.072 -4.643 1.00 96.50 87 ALA A C 1
ATOM 724 O O . ALA A 1 87 ? -1.330 3.509 -3.609 1.00 96.50 87 ALA A O 1
ATOM 725 N N . LEU A 1 88 ? -1.401 2.121 -5.387 1.00 97.00 88 LEU A N 1
ATOM 726 C CA . LEU A 1 88 ? -2.679 1.494 -5.047 1.00 97.00 88 LEU A CA 1
ATOM 727 C C . LEU A 1 88 ? -2.592 0.719 -3.723 1.00 97.00 88 LEU A C 1
ATOM 729 O O . LEU A 1 88 ? -3.423 0.917 -2.843 1.00 97.00 88 LEU A O 1
ATOM 733 N N . GLU A 1 89 ? -1.541 -0.080 -3.531 1.00 97.00 89 GLU A N 1
ATOM 734 C CA . GLU A 1 89 ? -1.307 -0.811 -2.278 1.00 97.00 89 GLU A CA 1
ATOM 735 C C . GLU A 1 89 ? -1.193 0.130 -1.068 1.00 97.00 89 GLU A C 1
ATOM 737 O O . GLU A 1 89 ? -1.740 -0.139 0.004 1.00 97.00 89 GLU A O 1
ATOM 742 N N . ASN A 1 90 ? -0.498 1.259 -1.223 1.00 96.06 90 ASN A N 1
ATOM 743 C CA . ASN A 1 90 ? -0.393 2.261 -0.163 1.00 96.06 90 ASN A CA 1
ATOM 744 C C . ASN A 1 90 ? -1.740 2.930 0.132 1.00 96.06 90 ASN A C 1
ATOM 746 O O . ASN A 1 90 ? -2.055 3.180 1.296 1.00 96.06 90 ASN A O 1
ATOM 750 N N . GLN A 1 91 ? -2.540 3.201 -0.901 1.00 95.94 91 GLN A N 1
ATOM 751 C CA . GLN A 1 91 ? -3.881 3.754 -0.744 1.00 95.94 91 GLN A CA 1
ATOM 752 C C . GLN A 1 91 ? -4.795 2.787 0.016 1.00 95.94 91 GLN A C 1
ATOM 754 O O . GLN A 1 91 ? -5.487 3.205 0.944 1.00 95.94 91 GLN A O 1
ATOM 759 N N . GLU A 1 92 ? -4.766 1.496 -0.315 1.00 95.44 92 GLU A N 1
ATOM 760 C CA . GLU A 1 92 ? -5.537 0.479 0.405 1.00 95.44 92 GLU A CA 1
ATOM 761 C C . GLU A 1 92 ? -5.127 0.385 1.876 1.00 95.44 92 GLU A C 1
ATOM 763 O O . GLU A 1 92 ? -5.989 0.361 2.755 1.00 95.44 92 GLU A O 1
ATOM 768 N N . LYS A 1 93 ? -3.821 0.404 2.168 1.00 93.12 93 LYS A N 1
ATOM 769 C CA . LYS A 1 93 ? -3.316 0.420 3.551 1.00 93.12 93 LYS A CA 1
ATOM 770 C C . LYS A 1 93 ? -3.790 1.653 4.319 1.00 93.12 93 LYS A C 1
ATOM 772 O O . LYS A 1 93 ? -4.227 1.520 5.460 1.00 93.12 93 LYS A O 1
ATOM 777 N N . ALA A 1 94 ? -3.745 2.832 3.698 1.00 94.19 94 ALA A N 1
ATOM 778 C CA . ALA A 1 94 ? -4.218 4.068 4.315 1.00 94.19 94 ALA A CA 1
ATOM 779 C C . ALA A 1 94 ? -5.726 4.019 4.608 1.00 94.19 94 ALA A C 1
ATOM 781 O O . ALA A 1 94 ? -6.150 4.379 5.704 1.00 94.19 94 ALA A O 1
ATOM 782 N N . LEU A 1 95 ? -6.530 3.509 3.671 1.00 91.31 95 LEU A N 1
ATOM 783 C CA . LEU A 1 95 ? -7.971 3.332 3.862 1.00 91.31 95 LEU A CA 1
ATOM 784 C C . LEU A 1 95 ? -8.286 2.330 4.977 1.00 91.31 95 LEU A C 1
ATOM 786 O O . LEU A 1 95 ? -9.171 2.587 5.793 1.00 91.31 95 LEU A O 1
ATOM 790 N N . ARG A 1 96 ? -7.557 1.210 5.055 1.00 87.50 96 ARG A N 1
ATOM 791 C CA . ARG A 1 96 ? -7.703 0.239 6.154 1.00 87.50 96 ARG A CA 1
ATOM 792 C C . ARG A 1 96 ? -7.378 0.875 7.504 1.00 87.50 96 ARG A C 1
ATOM 794 O O . ARG A 1 96 ? -8.171 0.750 8.432 1.00 87.50 96 ARG A O 1
ATOM 801 N N . ALA A 1 97 ? -6.275 1.618 7.593 1.00 84.25 97 ALA A N 1
ATOM 802 C CA . ALA A 1 97 ? -5.897 2.332 8.811 1.00 84.25 97 ALA A CA 1
ATOM 803 C C . ALA A 1 97 ? -6.941 3.388 9.212 1.00 84.25 97 ALA A C 1
ATOM 805 O O . ALA A 1 97 ? -7.284 3.499 10.385 1.00 84.25 97 ALA A O 1
ATOM 806 N N . GLN A 1 98 ? -7.494 4.126 8.245 1.00 85.44 98 GLN A N 1
ATOM 807 C CA . GLN A 1 98 ? -8.545 5.110 8.499 1.00 85.44 98 GLN A CA 1
ATOM 808 C C . GLN A 1 98 ? -9.833 4.455 9.017 1.00 85.44 98 GLN A C 1
ATOM 810 O O . GLN A 1 98 ? -10.436 4.961 9.961 1.00 85.44 98 GLN A O 1
ATOM 815 N N . ARG A 1 99 ? -10.247 3.320 8.437 1.00 83.25 99 ARG A N 1
ATOM 816 C CA . ARG A 1 99 ? -11.411 2.556 8.916 1.00 83.25 99 ARG A CA 1
ATOM 817 C C . ARG A 1 99 ? -11.200 2.050 10.340 1.00 83.25 99 ARG A C 1
ATOM 819 O O . ARG A 1 99 ? -12.081 2.241 11.171 1.00 83.25 99 ARG A O 1
ATOM 826 N N . ALA A 1 100 ? -10.030 1.482 10.628 1.00 79.62 100 ALA A N 1
ATOM 827 C CA . ALA A 1 100 ? -9.673 1.044 11.976 1.00 79.62 100 ALA A CA 1
ATOM 828 C C . ALA A 1 100 ? -9.713 2.216 12.973 1.00 79.62 100 ALA A C 1
ATOM 830 O O . ALA A 1 100 ? -10.351 2.123 14.016 1.00 79.62 100 ALA A O 1
ATOM 831 N N . ALA A 1 101 ? -9.134 3.367 12.617 1.00 80.12 101 ALA A N 1
ATOM 832 C CA . ALA A 1 101 ? -9.159 4.562 13.459 1.00 80.12 101 ALA A CA 1
ATOM 833 C C . ALA A 1 101 ? -10.574 5.125 13.680 1.00 80.12 101 ALA A C 1
ATOM 835 O O . ALA A 1 101 ? -10.861 5.657 14.749 1.00 80.12 101 ALA A O 1
ATOM 836 N N . SER A 1 102 ? -11.462 5.023 12.686 1.00 78.19 102 SER A N 1
ATOM 837 C CA . SER A 1 102 ? -12.865 5.418 12.837 1.00 78.19 102 SER A CA 1
ATOM 838 C C . SER A 1 102 ? -13.634 4.464 13.751 1.00 78.19 102 SER A C 1
ATOM 840 O O . SER A 1 102 ? -14.462 4.928 14.524 1.00 78.19 102 SER A O 1
ATOM 842 N N . ARG A 1 103 ? -13.365 3.153 13.677 1.00 72.38 103 ARG A N 1
ATOM 843 C CA . ARG A 1 103 ? -13.974 2.135 14.551 1.00 72.38 103 ARG A CA 1
ATOM 844 C C . ARG A 1 103 ? -13.489 2.240 15.997 1.00 72.38 103 ARG A C 1
ATOM 846 O O . ARG A 1 103 ? -14.259 2.008 16.915 1.00 72.38 103 ARG A O 1
ATOM 853 N N . ALA A 1 104 ? -12.233 2.639 16.198 1.00 71.69 104 ALA A N 1
ATOM 854 C CA . ALA A 1 104 ? -11.641 2.809 17.524 1.00 71.69 104 ALA A CA 1
ATOM 855 C C . ALA A 1 104 ? -12.169 4.041 18.287 1.00 71.69 104 ALA A C 1
ATOM 857 O O . ALA A 1 104 ? -11.929 4.170 19.488 1.00 71.69 104 ALA A O 1
ATOM 858 N N . GLN A 1 105 ? -12.844 4.978 17.610 1.00 73.62 105 GLN A N 1
ATOM 859 C CA . GLN A 1 105 ? -13.383 6.176 18.251 1.00 73.62 105 GLN A CA 1
ATOM 860 C C . GLN A 1 105 ? -14.700 5.858 18.960 1.00 73.62 105 GLN A C 1
ATOM 862 O O . GLN A 1 105 ? -15.759 5.767 18.344 1.00 73.62 105 GLN A O 1
ATOM 867 N N . LEU A 1 106 ? -14.635 5.751 20.286 1.00 75.56 106 LEU A N 1
ATOM 868 C CA . LEU A 1 106 ? -15.818 5.766 21.139 1.00 75.56 106 LEU A CA 1
ATOM 869 C C . LEU A 1 106 ? -16.529 7.120 21.037 1.00 75.56 106 LEU A C 1
ATOM 871 O O . LEU A 1 106 ? -15.889 8.173 21.010 1.00 75.56 106 LEU A O 1
ATOM 875 N N . ASN A 1 107 ? -17.863 7.101 21.026 1.00 75.19 107 ASN A N 1
ATOM 876 C CA . ASN A 1 107 ? -18.656 8.325 21.000 1.00 75.19 107 ASN A CA 1
ATOM 877 C C . ASN A 1 107 ? -18.396 9.153 22.284 1.00 75.19 107 ASN A C 1
ATOM 879 O O . ASN A 1 107 ? -18.706 8.674 23.378 1.00 75.19 107 ASN A O 1
ATOM 883 N N . PRO A 1 108 ? -17.896 10.403 22.194 1.00 78.88 108 PRO A N 1
ATOM 884 C CA . PRO A 1 108 ? -17.598 11.221 23.374 1.00 78.88 108 PRO A CA 1
ATOM 885 C C . PRO A 1 108 ? -18.807 11.449 24.288 1.00 78.88 108 PRO A C 1
ATOM 887 O O . PRO A 1 108 ? -18.669 11.495 25.508 1.00 78.88 108 PRO A O 1
ATOM 890 N N . HIS A 1 109 ? -20.007 11.546 23.711 1.00 80.00 109 HIS A N 1
ATOM 891 C CA . HIS A 1 109 ? -21.249 11.680 24.466 1.00 80.00 109 HIS A CA 1
ATOM 892 C C . HIS A 1 109 ? -21.552 10.418 25.283 1.00 80.00 109 HIS A C 1
ATOM 894 O O . HIS A 1 109 ? -21.993 10.517 26.423 1.00 80.00 109 HIS A O 1
ATOM 900 N N . PHE A 1 110 ? -21.267 9.230 24.738 1.00 82.19 110 PHE A N 1
ATOM 901 C CA . PHE A 1 110 ? -21.424 7.971 25.468 1.00 82.19 110 PHE A CA 1
ATOM 902 C C . PHE A 1 110 ? -20.480 7.897 26.674 1.00 82.19 110 PHE A C 1
ATOM 904 O O . PHE A 1 110 ? -20.922 7.550 27.768 1.00 82.19 110 PHE A O 1
ATOM 911 N N . ILE A 1 111 ? -19.214 8.294 26.500 1.00 85.12 111 ILE A N 1
ATOM 912 C CA . ILE A 1 111 ? -18.227 8.337 27.589 1.00 85.12 111 ILE A CA 1
ATOM 913 C C . ILE A 1 111 ? -18.708 9.272 28.704 1.00 85.12 111 ILE A C 1
ATOM 915 O O . ILE A 1 111 ? -18.806 8.855 29.855 1.00 85.12 111 ILE A O 1
ATOM 919 N N . LEU A 1 112 ? -19.059 10.517 28.363 1.00 83.75 112 LEU A N 1
ATOM 920 C CA . LEU A 1 112 ? -19.512 11.510 29.342 1.00 83.75 112 LEU A CA 1
ATOM 921 C C . LEU A 1 112 ? -20.775 11.054 30.079 1.00 83.75 112 LEU A C 1
ATOM 923 O O . LEU A 1 112 ? -20.849 11.158 31.301 1.00 83.75 112 LEU A O 1
ATOM 927 N N . ASN A 1 113 ? -21.749 10.498 29.357 1.00 81.25 113 ASN A N 1
ATOM 928 C CA . ASN A 1 113 ? -22.985 10.015 29.969 1.00 81.25 113 ASN A CA 1
ATOM 929 C C . ASN A 1 113 ? -22.748 8.831 30.901 1.00 81.25 113 ASN A C 1
ATOM 931 O O . ASN A 1 113 ? -23.371 8.759 31.959 1.00 81.25 113 ASN A O 1
ATOM 935 N N . THR A 1 114 ? -21.853 7.918 30.527 1.00 87.50 114 THR A N 1
ATOM 936 C CA . THR A 1 114 ? -21.540 6.759 31.364 1.00 87.50 114 THR A CA 1
ATOM 937 C C . THR A 1 114 ? -20.837 7.200 32.642 1.00 87.50 114 THR A C 1
ATOM 939 O O . THR A 1 114 ? -21.249 6.795 33.725 1.00 87.50 114 THR A O 1
ATOM 942 N N . LEU A 1 115 ? -19.863 8.110 32.544 1.00 89.19 115 LEU A N 1
ATOM 943 C CA . LEU A 1 115 ? -19.180 8.675 33.711 1.00 89.19 115 LEU A CA 1
ATOM 944 C C . LEU A 1 115 ? -20.144 9.413 34.651 1.00 89.19 115 LEU A C 1
ATOM 946 O O . LEU A 1 115 ? -20.084 9.201 35.857 1.00 89.19 115 LEU A O 1
ATOM 950 N N . ASN A 1 116 ? -21.076 10.207 34.114 1.00 88.31 116 ASN A N 1
ATOM 951 C CA . ASN A 1 116 ? -22.090 10.891 34.925 1.00 88.31 116 ASN A CA 1
ATOM 952 C C . ASN A 1 116 ? -23.024 9.907 35.647 1.00 88.31 116 ASN A C 1
ATOM 954 O O . ASN A 1 116 ? -23.418 10.141 36.786 1.00 88.31 116 ASN A O 1
ATOM 958 N N . ALA A 1 117 ? -23.399 8.803 35.000 1.00 87.50 117 ALA A N 1
ATOM 959 C CA . ALA A 1 117 ? -24.215 7.771 35.631 1.00 87.50 117 ALA A CA 1
ATOM 960 C C . ALA A 1 117 ? -23.449 7.028 36.744 1.00 87.50 117 ALA A C 1
ATOM 962 O O . ALA A 1 117 ? -24.026 6.790 37.804 1.00 87.50 117 ALA A O 1
ATOM 963 N N . ILE A 1 118 ? -22.152 6.744 36.555 1.00 89.19 118 ILE A N 1
ATOM 964 C CA . ILE A 1 118 ? -21.279 6.203 37.615 1.00 89.19 118 ILE A CA 1
ATOM 965 C C . ILE A 1 118 ? -21.211 7.178 38.799 1.00 89.19 118 ILE A C 1
ATOM 967 O O . ILE A 1 118 ? -21.424 6.768 39.938 1.00 89.19 118 ILE A O 1
ATOM 971 N N . ASP A 1 119 ? -20.957 8.462 38.535 1.00 91.38 119 ASP A N 1
ATOM 972 C CA . ASP A 1 119 ? -20.864 9.498 39.570 1.00 91.38 119 ASP A CA 1
ATOM 973 C C . ASP A 1 119 ? -22.168 9.621 40.373 1.00 91.38 119 ASP A C 1
ATOM 975 O O . ASP A 1 119 ? -22.160 9.615 41.604 1.00 91.38 119 ASP A O 1
ATOM 979 N N . ASN A 1 120 ? -23.316 9.608 39.690 1.00 89.75 120 ASN A N 1
ATOM 980 C CA . ASN A 1 120 ? -24.621 9.594 40.346 1.00 89.75 120 ASN A CA 1
ATOM 981 C C . ASN A 1 120 ? -24.797 8.375 41.264 1.00 89.75 120 ASN A C 1
ATOM 983 O O . ASN A 1 120 ? -25.234 8.541 42.400 1.00 89.75 120 ASN A O 1
ATOM 987 N N . LEU A 1 121 ? -24.444 7.161 40.824 1.00 89.75 121 LEU A N 1
ATOM 988 C CA . LEU A 1 121 ? -24.558 5.956 41.660 1.00 89.75 121 LEU A CA 1
ATOM 989 C C . LEU A 1 121 ? -23.724 6.070 42.944 1.00 89.75 121 LEU A C 1
ATOM 991 O O . LEU A 1 121 ? -24.207 5.715 44.021 1.00 89.75 121 LEU A O 1
ATOM 995 N N . VAL A 1 122 ? -22.515 6.631 42.857 1.00 91.19 122 VAL A N 1
ATOM 996 C CA . VAL A 1 122 ? -21.678 6.913 44.033 1.00 91.19 122 VAL A CA 1
ATOM 997 C C . VAL A 1 122 ? -22.361 7.930 44.952 1.00 91.19 122 VAL A C 1
ATOM 999 O O . VAL A 1 122 ? -22.500 7.678 46.150 1.00 91.19 122 VAL A O 1
ATOM 1002 N N . ASN A 1 123 ? -22.857 9.037 44.395 1.00 92.06 123 ASN A N 1
ATOM 1003 C CA . ASN A 1 123 ? -23.503 10.114 45.151 1.00 92.06 123 ASN A CA 1
ATOM 1004 C C . ASN A 1 123 ? -24.823 9.687 45.819 1.00 92.06 123 ASN A C 1
ATOM 1006 O O . ASN A 1 123 ? -25.174 10.207 46.878 1.00 92.06 123 ASN A O 1
ATOM 1010 N N . PHE A 1 124 ? -25.535 8.711 45.250 1.00 92.06 124 PHE A N 1
ATOM 1011 C CA . PHE A 1 124 ? -26.760 8.137 45.819 1.00 92.06 124 PHE A CA 1
ATOM 1012 C C . PHE A 1 124 ? -26.513 6.933 46.745 1.00 92.06 124 PHE A C 1
ATOM 1014 O O . PHE A 1 124 ? -27.468 6.267 47.146 1.00 92.06 124 PHE A O 1
ATOM 1021 N N . GLY A 1 125 ? -25.259 6.647 47.111 1.00 92.25 125 GLY A N 1
ATOM 1022 C CA . GLY A 1 125 ? -24.929 5.594 48.074 1.00 92.25 125 GLY A CA 1
ATOM 1023 C C . GLY A 1 125 ? -25.039 4.172 47.517 1.00 92.25 125 GLY A C 1
ATOM 1024 O O . GLY A 1 125 ? -25.279 3.240 48.280 1.00 92.25 125 GLY A O 1
ATOM 1025 N N . LYS A 1 126 ? -24.844 3.995 46.204 1.00 91.38 126 LYS A N 1
ATOM 1026 C CA . LYS A 1 126 ? -24.837 2.699 45.502 1.00 91.38 126 LYS A CA 1
ATOM 1027 C C . LYS A 1 126 ? -23.448 2.374 44.920 1.00 91.38 126 LYS A C 1
ATOM 1029 O O . LYS A 1 126 ? -23.293 2.258 43.703 1.00 91.38 126 LYS A O 1
ATOM 1034 N N . PRO A 1 127 ? -22.403 2.248 45.757 1.00 91.56 127 PRO A N 1
ATOM 1035 C CA . PRO A 1 127 ? -21.034 2.050 45.278 1.00 91.56 127 PRO A CA 1
ATOM 1036 C C . PRO A 1 127 ? -20.822 0.697 44.582 1.00 91.56 127 PRO A C 1
ATOM 1038 O O . PRO A 1 127 ? -19.992 0.603 43.681 1.00 91.56 127 PRO A O 1
ATOM 1041 N N . GLU A 1 128 ? -21.571 -0.340 44.967 1.00 91.25 128 GLU A N 1
ATOM 1042 C CA . GLU A 1 128 ? -21.508 -1.662 44.329 1.00 91.25 128 GLU A CA 1
ATOM 1043 C C . GLU A 1 128 ? -22.013 -1.600 42.881 1.00 91.25 128 GLU A C 1
ATOM 1045 O O . GLU A 1 128 ? -21.304 -2.019 41.964 1.00 91.25 128 GLU A O 1
ATOM 1050 N N . ASP A 1 129 ? -23.169 -0.965 42.659 1.00 88.31 129 ASP A N 1
ATOM 1051 C CA . ASP A 1 129 ? -23.716 -0.724 41.319 1.00 88.31 129 ASP A CA 1
ATOM 1052 C C . ASP A 1 129 ? -22.757 0.131 40.478 1.00 88.31 129 ASP A C 1
ATOM 1054 O O . ASP A 1 129 ? -22.513 -0.173 39.311 1.00 88.31 129 ASP A O 1
ATOM 1058 N N . ALA A 1 130 ? -22.158 1.172 41.070 1.00 91.25 130 ALA A N 1
ATOM 1059 C CA . ALA A 1 130 ? -21.170 2.015 40.395 1.00 91.25 130 ALA A CA 1
ATOM 1060 C C . ALA A 1 130 ? -19.932 1.216 39.947 1.00 91.25 130 ALA A C 1
ATOM 1062 O O . ALA A 1 130 ? -19.441 1.400 38.832 1.00 91.25 130 ALA A O 1
ATOM 1063 N N . SER A 1 131 ? -19.438 0.308 40.797 1.00 91.56 131 SER A N 1
ATOM 1064 C CA . SER A 1 131 ? -18.290 -0.553 40.495 1.00 91.56 131 SER A CA 1
ATOM 1065 C C . SER A 1 131 ? -18.600 -1.559 39.384 1.00 91.56 131 SER A C 1
ATOM 1067 O O . SER A 1 131 ? -17.801 -1.727 38.454 1.00 91.56 131 SER A O 1
ATOM 1069 N N . TYR A 1 132 ? -19.782 -2.179 39.429 1.00 89.88 132 TYR A N 1
ATOM 1070 C CA . TYR A 1 132 ? -20.258 -3.046 38.355 1.00 89.88 132 TYR A CA 1
ATOM 1071 C C . TYR A 1 132 ? -20.360 -2.279 37.030 1.00 89.88 132 TYR A C 1
ATOM 1073 O O . TYR A 1 132 ? -19.847 -2.727 36.003 1.00 89.88 132 TYR A O 1
ATOM 1081 N N . TYR A 1 133 ? -20.938 -1.078 37.062 1.00 89.38 133 TYR A N 1
ATOM 1082 C CA . TYR A 1 133 ? -21.127 -0.241 35.882 1.00 89.38 133 TYR A CA 1
ATOM 1083 C C . TYR A 1 133 ? -19.801 0.214 35.259 1.00 89.38 133 TYR A C 1
ATOM 1085 O O . TYR A 1 133 ? -19.621 0.135 34.043 1.00 89.38 133 TYR A O 1
ATOM 1093 N N . LEU A 1 134 ? -18.824 0.594 36.090 1.00 90.88 134 LEU A N 1
ATOM 1094 C CA . LEU A 1 134 ? -17.462 0.904 35.651 1.00 90.88 134 LEU A CA 1
ATOM 1095 C C . LEU A 1 134 ? -16.779 -0.300 34.983 1.00 90.88 134 LEU A C 1
ATOM 1097 O O . LEU A 1 134 ? -16.069 -0.139 33.987 1.00 90.88 134 LEU A O 1
ATOM 1101 N N . THR A 1 135 ? -17.007 -1.505 35.506 1.00 91.12 135 THR A N 1
ATOM 1102 C CA . THR A 1 135 ? -16.465 -2.742 34.931 1.00 91.12 135 THR A CA 1
ATOM 1103 C C . THR A 1 135 ? -17.052 -2.991 33.542 1.00 91.12 135 THR A C 1
ATOM 1105 O O . THR A 1 135 ? -16.296 -3.148 32.584 1.00 91.12 135 THR A O 1
ATOM 1108 N N . GLN A 1 136 ? -18.381 -2.927 33.394 1.00 89.69 136 GLN A N 1
ATOM 1109 C CA . GLN A 1 136 ? -19.044 -3.089 32.092 1.00 89.69 136 GLN A CA 1
ATOM 1110 C C . GLN A 1 136 ? -18.602 -2.019 31.084 1.00 89.69 136 GLN A C 1
ATOM 1112 O O . GLN A 1 136 ? -18.316 -2.326 29.928 1.00 89.69 136 GLN A O 1
ATOM 1117 N N . PHE A 1 137 ? -18.459 -0.769 31.530 1.00 90.25 137 PHE A N 1
ATOM 1118 C CA . PHE A 1 137 ? -17.956 0.321 30.696 1.00 90.25 137 PHE A CA 1
ATOM 1119 C C . PHE A 1 137 ? -16.532 0.055 30.198 1.00 90.25 137 PHE A C 1
ATOM 1121 O O . PHE A 1 137 ? -16.243 0.239 29.014 1.00 90.25 137 PHE A O 1
ATOM 1128 N N . THR A 1 138 ? -15.655 -0.431 31.079 1.00 89.50 138 THR A N 1
ATOM 1129 C CA . THR A 1 138 ? -14.278 -0.796 30.726 1.00 89.50 138 THR A CA 1
ATOM 1130 C C . THR A 1 138 ? -14.249 -1.930 29.699 1.00 89.50 138 THR A C 1
ATOM 1132 O O . THR A 1 138 ? -13.493 -1.839 28.731 1.00 89.50 138 THR A O 1
ATOM 1135 N N . HIS A 1 139 ? -15.105 -2.947 29.851 1.00 88.69 139 HIS A N 1
ATOM 1136 C CA . HIS A 1 139 ? -15.248 -4.024 28.867 1.00 88.69 139 HIS A CA 1
ATOM 1137 C C . HIS A 1 139 ? -15.668 -3.491 27.494 1.00 88.69 139 HIS A C 1
ATOM 1139 O O . HIS A 1 139 ? -14.988 -3.771 26.511 1.00 88.69 139 HIS A O 1
ATOM 1145 N N . VAL A 1 140 ? -16.710 -2.656 27.412 1.00 88.38 140 VAL A N 1
ATOM 1146 C CA . VAL A 1 140 ? -17.154 -2.067 26.133 1.00 88.38 140 VAL A CA 1
ATOM 1147 C C . VAL A 1 140 ? -16.051 -1.227 25.486 1.00 88.38 140 VAL A C 1
ATOM 1149 O O . VAL A 1 140 ? -15.831 -1.324 24.279 1.00 88.38 140 VAL A O 1
ATOM 1152 N N . CYS A 1 141 ? -15.315 -0.437 26.273 1.00 87.44 141 CYS A N 1
ATOM 1153 C CA . CYS A 1 141 ? -14.201 0.359 25.758 1.00 87.44 141 CYS A CA 1
ATOM 1154 C C . CYS A 1 141 ? -13.085 -0.521 25.192 1.00 87.44 141 CYS A C 1
ATOM 1156 O O . CYS A 1 141 ? -12.605 -0.278 24.084 1.00 87.44 141 CYS A O 1
ATOM 1158 N N . TRP A 1 142 ? -12.683 -1.552 25.937 1.00 87.38 142 TRP A N 1
ATOM 1159 C CA . TRP A 1 142 ? -11.636 -2.470 25.511 1.00 87.38 142 TRP A CA 1
ATOM 1160 C C . TRP A 1 142 ? -12.048 -3.250 24.258 1.00 87.38 142 TRP A C 1
ATOM 1162 O O . TRP A 1 142 ? -11.268 -3.326 23.312 1.00 87.38 142 TRP A O 1
ATOM 1172 N N . ARG A 1 143 ? -13.297 -3.730 24.193 1.00 86.31 143 ARG A N 1
ATOM 1173 C CA . ARG A 1 143 ? -13.844 -4.422 23.017 1.00 86.31 143 ARG A CA 1
ATOM 1174 C C . ARG A 1 143 ? -13.919 -3.517 21.796 1.00 86.31 143 ARG A C 1
ATOM 1176 O O . ARG A 1 143 ? -13.464 -3.920 20.735 1.00 86.31 143 ARG A O 1
ATOM 1183 N N . ALA A 1 144 ? -14.373 -2.272 21.936 1.00 83.00 144 ALA A N 1
ATOM 1184 C CA . ALA A 1 144 ? -14.361 -1.312 20.830 1.00 83.00 144 ALA A CA 1
ATOM 1185 C C . ALA A 1 144 ? -12.939 -1.063 20.290 1.00 83.00 144 ALA A C 1
ATOM 1187 O O . ALA A 1 144 ? -12.731 -0.962 19.080 1.00 83.00 144 ALA A O 1
ATOM 1188 N N . MET A 1 145 ? -11.938 -1.005 21.175 1.00 82.88 145 MET A N 1
ATOM 1189 C CA . MET A 1 145 ? -10.537 -0.854 20.779 1.00 82.88 145 MET A CA 1
ATOM 1190 C C . MET A 1 145 ? -9.973 -2.113 20.113 1.00 82.88 145 MET A C 1
ATOM 1192 O O . MET A 1 145 ? -9.313 -1.993 19.080 1.00 82.88 145 MET A O 1
ATOM 1196 N N . GLU A 1 146 ? -10.226 -3.299 20.661 1.00 84.62 146 GLU A N 1
ATOM 1197 C CA . GLU A 1 146 ? -9.704 -4.557 20.118 1.00 84.62 146 GLU A CA 1
ATOM 1198 C C . GLU A 1 146 ? -10.378 -4.911 18.784 1.00 84.62 146 GLU A C 1
ATOM 1200 O O . GLU A 1 146 ? -9.698 -5.122 17.778 1.00 84.62 146 GLU A O 1
ATOM 1205 N N . ASN A 1 147 ? -11.709 -4.823 18.721 1.00 83.75 147 ASN A N 1
ATOM 1206 C CA . ASN A 1 147 ? -12.497 -5.113 17.523 1.00 83.75 147 ASN A CA 1
ATOM 1207 C C . ASN A 1 147 ? -12.169 -4.150 16.369 1.00 83.75 147 ASN A C 1
ATOM 1209 O O . ASN A 1 147 ? -12.224 -4.538 15.204 1.00 83.75 147 ASN A O 1
ATOM 1213 N N . SER A 1 148 ? -11.729 -2.916 16.659 1.00 79.94 148 SER A N 1
ATOM 1214 C CA . SER A 1 148 ? -11.300 -1.961 15.625 1.00 79.94 148 SER A CA 1
ATOM 1215 C C . SER A 1 148 ? -10.100 -2.438 14.795 1.00 79.94 148 SER A C 1
ATOM 1217 O O . SER A 1 148 ? -9.892 -1.957 13.675 1.00 79.94 148 SER A O 1
ATOM 1219 N N . ARG A 1 149 ? -9.305 -3.370 15.338 1.00 78.75 149 ARG A N 1
ATOM 1220 C CA . ARG A 1 149 ? -8.123 -3.953 14.689 1.00 78.75 149 ARG A CA 1
ATOM 1221 C C . ARG A 1 149 ? -8.436 -5.224 13.914 1.00 78.75 149 ARG A C 1
ATOM 1223 O O . ARG A 1 149 ? -7.606 -5.653 13.112 1.00 78.75 149 ARG A O 1
ATOM 1230 N N . LEU A 1 150 ? -9.602 -5.811 14.152 1.00 82.94 150 LEU A N 1
ATOM 1231 C CA . LEU A 1 150 ? -10.021 -7.065 13.553 1.00 82.94 150 LEU A CA 1
ATOM 1232 C C . LEU A 1 150 ? -10.848 -6.798 12.288 1.00 82.94 150 LEU A C 1
ATOM 1234 O O . LEU A 1 150 ? -11.568 -5.803 12.169 1.00 82.94 150 LEU A O 1
ATOM 1238 N N . GLU A 1 151 ? -10.717 -7.681 11.298 1.00 80.19 151 GLU A N 1
ATOM 1239 C CA . GLU A 1 151 ? -11.583 -7.654 10.110 1.00 80.19 151 GLU A CA 1
ATOM 1240 C C . GLU A 1 151 ? -12.935 -8.324 10.391 1.00 80.19 151 GLU A C 1
ATOM 1242 O O . GLU A 1 151 ? -13.934 -7.936 9.782 1.00 80.19 151 GLU A O 1
ATOM 1247 N N . ALA A 1 152 ? -12.958 -9.272 11.333 1.00 84.88 152 ALA A N 1
ATOM 1248 C CA . ALA A 1 152 ? -14.133 -9.980 11.814 1.00 84.88 152 ALA A CA 1
ATOM 1249 C C . ALA A 1 152 ? -13.920 -10.503 13.244 1.00 84.88 152 ALA A C 1
ATOM 1251 O O . ALA A 1 152 ? -12.783 -10.762 13.641 1.00 84.88 152 ALA A O 1
ATOM 1252 N N . ILE A 1 153 ? -15.015 -10.675 13.979 1.00 88.75 153 ILE A N 1
ATOM 1253 C CA . ILE A 1 153 ? -15.084 -11.273 15.322 1.00 88.75 153 ILE A CA 1
ATOM 1254 C C . ILE A 1 153 ? -16.004 -12.495 15.296 1.00 88.75 153 ILE A C 1
ATOM 1256 O O . ILE A 1 153 ? -16.731 -12.697 14.319 1.00 88.75 153 ILE A O 1
ATOM 1260 N N . SER A 1 154 ? -15.962 -13.342 16.324 1.00 92.44 154 SER A N 1
ATOM 1261 C CA . SER A 1 154 ? -16.912 -14.453 16.418 1.00 92.44 154 SER A CA 1
ATOM 1262 C C . SER A 1 15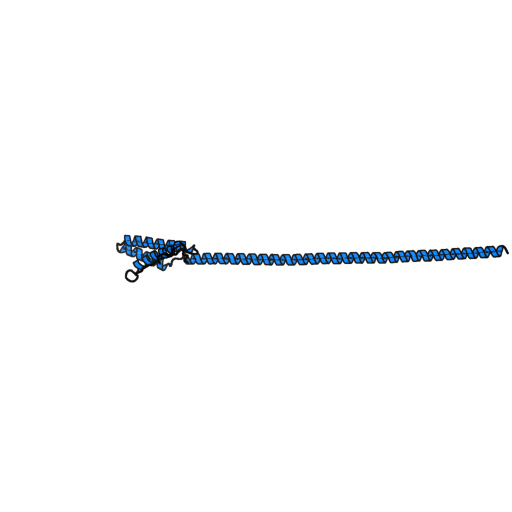4 ? -18.311 -13.950 16.801 1.00 92.44 154 SER A C 1
ATOM 1264 O O . SER A 1 154 ? -18.483 -12.848 17.327 1.00 92.44 154 SER A O 1
ATOM 1266 N N . LEU A 1 155 ? -19.340 -14.759 16.550 1.00 91.19 155 LEU A N 1
ATOM 1267 C CA . LEU A 1 155 ? -20.683 -14.463 17.049 1.00 91.19 155 LEU A CA 1
ATOM 1268 C C . LEU A 1 155 ? -20.710 -14.450 18.585 1.00 91.19 155 LEU A C 1
ATOM 1270 O O . LEU A 1 155 ? -21.423 -13.636 19.165 1.00 91.19 155 LEU A O 1
ATOM 1274 N N . ALA A 1 156 ? -19.911 -15.302 19.235 1.00 90.88 156 ALA A N 1
ATOM 1275 C CA . ALA A 1 156 ? -19.783 -15.319 20.692 1.00 90.88 156 ALA A CA 1
ATOM 1276 C C . ALA A 1 156 ? -19.238 -13.979 21.210 1.00 90.88 156 ALA A C 1
ATOM 1278 O O . ALA A 1 156 ? -19.795 -13.387 22.136 1.00 90.88 156 ALA A O 1
ATOM 1279 N N . ASP A 1 157 ? -18.204 -13.468 20.541 1.00 89.00 157 ASP A N 1
ATOM 1280 C CA . ASP A 1 157 ? -17.588 -12.185 20.845 1.00 89.00 157 ASP A CA 1
ATOM 1281 C C . ASP A 1 157 ? -18.573 -11.007 20.702 1.00 89.00 157 ASP A C 1
ATOM 1283 O O . ASP A 1 157 ? -18.608 -10.087 21.534 1.00 89.00 157 ASP A O 1
ATOM 1287 N N . GLU A 1 158 ? -19.382 -11.026 19.645 1.00 89.50 158 GLU A N 1
ATOM 1288 C CA . GLU A 1 158 ? -20.400 -10.004 19.402 1.00 89.50 158 GLU A CA 1
ATOM 1289 C C . GLU A 1 158 ? -21.510 -10.064 20.459 1.00 89.50 158 GLU A C 1
ATOM 1291 O O . GLU A 1 158 ? -21.905 -9.036 21.011 1.00 89.50 158 GLU A O 1
ATOM 1296 N N . VAL A 1 159 ? -21.969 -11.269 20.812 1.00 91.25 159 VAL A N 1
ATOM 1297 C CA . VAL A 1 159 ? -22.979 -11.472 21.860 1.00 91.25 159 VAL A CA 1
ATOM 1298 C C . VAL A 1 159 ? -22.486 -10.955 23.211 1.00 91.25 159 VAL A C 1
ATOM 1300 O O . VAL A 1 159 ? -23.229 -10.237 23.877 1.00 91.25 159 VAL A O 1
ATOM 1303 N N . GLU A 1 160 ? -21.247 -11.254 23.606 1.00 89.38 160 GLU A N 1
ATOM 1304 C CA . GLU A 1 160 ? -20.652 -10.727 24.844 1.00 89.38 160 GLU A CA 1
ATOM 1305 C C . GLU A 1 160 ? -20.607 -9.189 24.833 1.00 89.38 160 GLU A C 1
ATOM 1307 O O . GLU A 1 160 ? -21.005 -8.531 25.797 1.00 89.38 160 GLU A O 1
ATOM 1312 N N . THR A 1 161 ? -20.200 -8.598 23.707 1.00 87.94 161 THR A N 1
ATOM 1313 C CA . THR A 1 161 ? -20.146 -7.138 23.549 1.00 87.94 161 THR A CA 1
ATOM 1314 C C . THR A 1 161 ? -21.540 -6.510 23.674 1.00 87.94 161 THR A C 1
ATOM 1316 O O . THR A 1 161 ? -21.710 -5.512 24.382 1.00 87.94 161 THR A O 1
ATOM 1319 N N . LEU A 1 162 ? -22.557 -7.116 23.050 1.00 89.75 162 LEU A N 1
ATOM 1320 C CA . LEU A 1 162 ? -23.954 -6.685 23.147 1.00 89.75 162 LEU A CA 1
ATOM 1321 C C . LEU A 1 162 ? -24.511 -6.827 24.565 1.00 89.75 162 LEU A C 1
ATOM 1323 O O . LEU A 1 162 ? -25.254 -5.950 25.004 1.00 89.75 162 LEU A O 1
ATOM 1327 N N . GLN A 1 163 ? -24.146 -7.882 25.298 1.00 90.75 163 GLN A N 1
ATOM 1328 C CA . GLN A 1 163 ? -24.547 -8.056 26.698 1.00 90.75 163 GLN A CA 1
ATOM 1329 C C . GLN A 1 163 ? -24.034 -6.905 27.563 1.00 90.75 163 GLN A C 1
ATOM 1331 O O . GLN A 1 163 ? -24.827 -6.272 28.260 1.00 90.75 163 GLN A O 1
ATOM 1336 N N . SER A 1 164 ? -22.741 -6.581 27.481 1.00 88.19 164 SER A N 1
ATOM 1337 C CA . SER A 1 164 ? -22.178 -5.457 28.235 1.00 88.19 164 SER A CA 1
ATOM 1338 C C . SER A 1 164 ? -22.794 -4.119 27.820 1.00 88.19 164 SER A C 1
ATOM 1340 O O . SER A 1 164 ? -23.126 -3.308 28.683 1.00 88.19 164 SER A O 1
ATOM 1342 N N . LEU A 1 165 ? -23.010 -3.885 26.521 1.00 88.94 165 LEU A N 1
ATOM 1343 C CA . LEU A 1 165 ? -23.630 -2.651 26.030 1.00 88.94 165 LEU A CA 1
ATOM 1344 C C . LEU A 1 165 ? -25.077 -2.493 26.527 1.00 88.94 165 LEU A C 1
ATOM 1346 O O . LEU A 1 165 ? -25.453 -1.429 27.017 1.00 88.94 165 LEU A O 1
ATOM 1350 N N . LEU A 1 166 ? -25.892 -3.544 26.421 1.00 89.44 166 LEU A N 1
ATOM 1351 C CA . LEU A 1 166 ? -27.290 -3.518 26.850 1.00 89.44 166 LEU A CA 1
ATOM 1352 C C . LEU A 1 166 ? -27.418 -3.460 28.373 1.00 89.44 166 LEU A C 1
ATOM 1354 O O . LEU A 1 166 ? -28.316 -2.786 28.872 1.00 89.44 166 LEU A O 1
ATOM 1358 N N . ALA A 1 167 ? -26.502 -4.084 29.118 1.00 86.75 167 ALA A N 1
ATOM 1359 C CA . ALA A 1 167 ? -26.408 -3.907 30.564 1.00 86.75 167 ALA A CA 1
ATOM 1360 C C . ALA A 1 167 ? -26.112 -2.446 30.931 1.00 86.75 167 ALA A C 1
ATOM 1362 O O . ALA A 1 167 ? -26.710 -1.920 31.873 1.00 86.75 167 ALA A O 1
ATOM 1363 N N . LEU A 1 168 ? -25.241 -1.770 30.165 1.00 87.00 168 LEU A N 1
ATOM 1364 C CA . LEU A 1 168 ? -24.975 -0.352 30.380 1.00 87.00 168 LEU A CA 1
ATOM 1365 C C . LEU A 1 168 ? -26.237 0.494 30.133 1.00 87.00 168 LEU A C 1
ATOM 1367 O O . LEU A 1 168 ? -26.663 1.296 30.962 1.00 87.00 168 LEU A O 1
ATOM 1371 N N . GLU A 1 169 ? -26.881 0.269 28.994 1.00 85.00 169 GLU A N 1
ATOM 1372 C CA . GLU A 1 169 ? -28.087 0.991 28.598 1.00 85.00 169 GLU A CA 1
ATOM 1373 C C . GLU A 1 169 ? -29.275 0.746 29.544 1.00 85.00 169 GLU A C 1
ATOM 1375 O O . GLU A 1 169 ? -30.023 1.678 29.845 1.00 85.00 169 GLU A O 1
ATOM 1380 N N . GLN A 1 170 ? -29.424 -0.470 30.078 1.00 86.25 170 GLN A N 1
ATOM 1381 C CA . GLN A 1 170 ? -30.504 -0.820 31.002 1.00 86.25 170 GLN A CA 1
ATOM 1382 C C . GLN A 1 170 ? -30.378 -0.086 32.337 1.00 86.25 170 GLN A C 1
ATOM 1384 O O . GLN A 1 170 ? -31.375 0.392 32.867 1.00 86.25 170 GLN A O 1
ATOM 1389 N N . LEU A 1 171 ? -29.166 0.073 32.869 1.00 79.56 171 LEU A N 1
ATOM 1390 C CA . LEU A 1 171 ? -28.950 0.833 34.106 1.00 79.56 171 LEU A CA 1
ATOM 1391 C C . LEU A 1 171 ? -29.230 2.333 33.928 1.00 79.56 171 LEU A C 1
ATOM 1393 O O . LEU A 1 171 ? -29.627 3.002 34.881 1.00 79.56 171 LEU A O 1
ATOM 1397 N N . ARG A 1 172 ? -29.075 2.861 32.707 1.00 78.69 172 ARG A N 1
ATOM 1398 C CA . ARG A 1 172 ? -29.472 4.235 32.359 1.00 78.69 172 ARG A CA 1
ATOM 1399 C C . ARG A 1 172 ? -30.982 4.381 32.159 1.00 78.69 172 ARG A C 1
ATOM 1401 O O . ARG A 1 172 ? -31.529 5.453 32.407 1.00 78.69 172 ARG A O 1
ATOM 1408 N N . LEU A 1 173 ? -31.637 3.330 31.675 1.00 82.19 173 LEU A N 1
ATOM 1409 C CA . LEU A 1 173 ? -33.037 3.323 31.252 1.00 82.19 173 LEU A CA 1
ATOM 1410 C C . LEU A 1 173 ? -33.832 2.198 31.948 1.00 82.19 173 LEU A C 1
ATOM 1412 O O . LEU A 1 173 ? -34.467 1.398 31.255 1.00 82.19 173 LEU A O 1
ATOM 1416 N N . PRO A 1 174 ? -33.830 2.125 33.294 1.00 77.19 174 PRO A N 1
ATOM 1417 C CA . PRO A 1 174 ? -34.299 0.947 34.030 1.00 77.19 174 PRO A CA 1
ATOM 1418 C C . PRO A 1 174 ? -35.774 0.618 33.778 1.00 77.19 174 PRO A C 1
ATOM 1420 O O . PRO A 1 174 ? -36.138 -0.551 33.700 1.00 77.19 174 PRO A O 1
ATOM 1423 N N . ASP A 1 175 ? -36.610 1.637 33.576 1.00 82.94 175 ASP A N 1
ATOM 1424 C CA . ASP A 1 175 ? -38.053 1.468 33.362 1.00 82.94 175 ASP A CA 1
ATOM 1425 C C . ASP A 1 175 ? -38.450 1.393 31.878 1.00 82.94 175 ASP A C 1
ATOM 1427 O O . ASP A 1 175 ? -39.626 1.231 31.54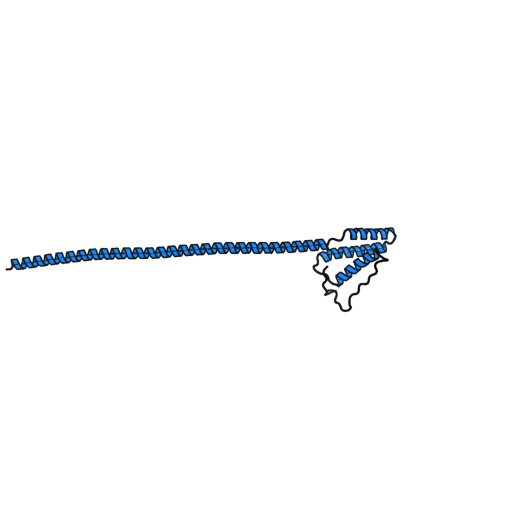9 1.00 82.94 175 ASP A O 1
ATOM 1431 N N . ILE A 1 176 ? -37.486 1.544 30.965 1.00 88.31 176 ILE A N 1
ATOM 1432 C CA . ILE A 1 176 ? -37.740 1.671 29.522 1.00 88.31 176 ILE A CA 1
ATOM 1433 C C . ILE A 1 176 ? -37.128 0.495 28.756 1.00 88.31 176 ILE A C 1
ATOM 1435 O O . ILE A 1 176 ? -37.736 0.009 27.801 1.00 88.31 176 ILE A O 1
ATOM 1439 N N . LEU A 1 177 ? -35.947 0.019 29.161 1.00 86.75 177 LEU A N 1
ATOM 1440 C CA . LEU A 1 177 ? -35.213 -1.018 28.446 1.00 86.75 177 LEU A CA 1
ATOM 1441 C C . LEU A 1 177 ? -35.236 -2.349 29.206 1.00 86.75 177 LEU A C 1
ATOM 1443 O O . LEU A 1 177 ? -34.555 -2.529 30.211 1.00 86.75 177 LEU A O 1
ATOM 1447 N N . ASN A 1 178 ? -35.963 -3.316 28.654 1.00 88.31 178 ASN A N 1
ATOM 1448 C CA . ASN A 1 178 ? -35.868 -4.726 29.020 1.00 88.31 178 ASN A CA 1
ATOM 1449 C C . ASN A 1 178 ? -35.404 -5.514 27.798 1.00 88.31 178 ASN A C 1
ATOM 1451 O O . ASN A 1 178 ? -35.953 -5.333 26.711 1.00 88.31 178 ASN A O 1
ATOM 1455 N N . TYR A 1 179 ? -34.406 -6.381 27.965 1.00 91.25 179 TYR A N 1
ATOM 1456 C CA . TYR A 1 179 ? -33.826 -7.130 26.855 1.00 91.25 179 TYR A CA 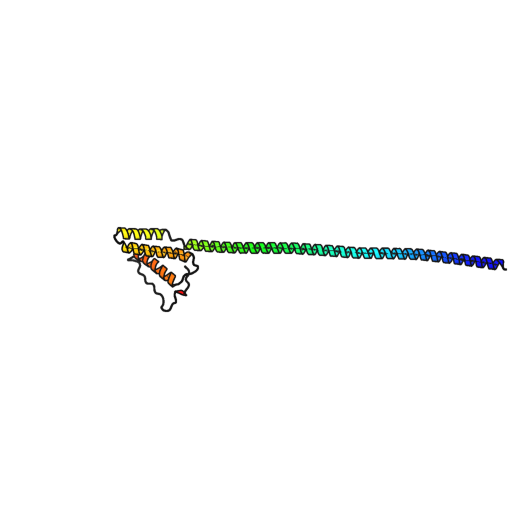1
ATOM 1457 C C . TYR A 1 179 ? -33.597 -8.600 27.210 1.00 91.25 179 TYR A C 1
ATOM 1459 O O . TYR A 1 179 ? -33.427 -8.969 28.371 1.00 91.25 179 TYR A O 1
ATOM 1467 N N . LYS A 1 180 ? -33.591 -9.440 26.175 1.00 91.75 180 LYS A N 1
ATOM 1468 C CA . LYS A 1 180 ? -33.194 -10.846 26.224 1.00 91.75 180 LYS A CA 1
ATOM 1469 C C . LYS A 1 180 ? -32.433 -11.147 24.940 1.00 91.75 180 LYS A C 1
ATOM 1471 O O . LYS A 1 180 ? -32.909 -10.801 23.862 1.00 91.75 180 LYS A O 1
ATOM 1476 N N . ILE A 1 181 ? -31.263 -11.763 25.062 1.00 91.69 181 ILE A N 1
ATOM 1477 C CA . ILE A 1 181 ? -30.495 -12.244 23.913 1.00 91.69 181 ILE A CA 1
ATOM 1478 C C . ILE A 1 181 ? -30.724 -13.747 23.818 1.00 91.69 181 ILE A C 1
ATOM 1480 O O . ILE A 1 181 ? -30.499 -14.471 24.787 1.00 91.69 181 ILE A O 1
ATOM 1484 N N . GLU A 1 182 ? -31.199 -14.203 22.665 1.00 91.81 182 GLU A N 1
ATOM 1485 C CA . GLU A 1 182 ? -31.412 -15.616 22.370 1.00 91.81 182 GLU A CA 1
ATOM 1486 C C . GLU A 1 182 ? -30.510 -16.013 21.205 1.00 91.81 182 GLU A C 1
ATOM 1488 O O . GLU A 1 182 ? -30.506 -15.355 20.165 1.00 91.81 182 GLU A O 1
ATOM 1493 N N . VAL A 1 183 ? -29.743 -17.086 21.392 1.00 89.00 183 VAL A N 1
ATOM 1494 C CA . VAL A 1 183 ? -28.964 -17.718 20.327 1.00 89.00 183 VAL A CA 1
ATOM 1495 C C . VAL A 1 183 ? -29.533 -19.110 20.109 1.00 89.00 183 VAL A C 1
ATOM 1497 O O . VAL A 1 183 ? -29.787 -19.832 21.072 1.00 89.00 183 VAL A O 1
ATOM 1500 N N . GLU A 1 184 ? -29.772 -19.465 18.850 1.00 91.19 184 GLU A N 1
ATOM 1501 C CA . GLU A 1 184 ? -30.372 -20.745 18.479 1.00 91.19 184 GLU A CA 1
ATOM 1502 C C . GLU A 1 184 ? -29.487 -21.933 18.911 1.00 91.19 184 GLU A C 1
ATOM 1504 O O . GLU A 1 184 ? -28.260 -21.926 18.762 1.00 91.19 184 GLU A O 1
ATOM 1509 N N . GLU A 1 185 ? -30.127 -22.956 19.487 1.00 83.88 185 GLU A N 1
ATOM 1510 C CA . GLU A 1 185 ? -29.451 -24.154 19.986 1.00 83.88 185 GLU A CA 1
ATOM 1511 C C . GLU A 1 185 ? -28.801 -24.936 18.836 1.00 83.88 185 GLU A C 1
ATOM 1513 O O . GLU A 1 185 ? -29.430 -25.243 17.826 1.00 83.88 185 GLU A O 1
ATOM 1518 N N . GLY A 1 186 ? -27.525 -25.290 19.004 1.00 84.38 186 GLY A N 1
ATOM 1519 C C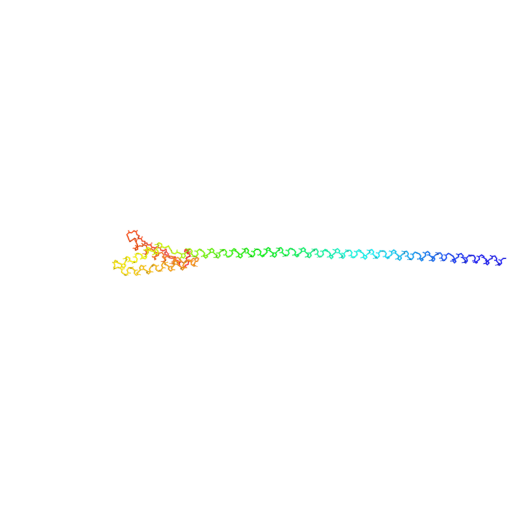A . GLY A 1 186 ? -26.742 -26.007 17.993 1.00 84.38 186 GLY A CA 1
ATOM 1520 C C . GLY A 1 186 ? -25.884 -25.115 17.092 1.00 84.38 186 GLY A C 1
ATOM 1521 O O . GLY A 1 186 ? -25.086 -25.654 16.322 1.00 84.38 186 GLY A O 1
ATOM 1522 N N . LEU A 1 187 ? -25.968 -23.781 17.208 1.00 88.44 187 LEU A N 1
ATOM 1523 C CA . LEU A 1 187 ? -24.988 -22.895 16.576 1.00 88.44 187 LEU A CA 1
ATOM 1524 C C . LEU A 1 187 ? -23.634 -22.962 17.288 1.00 88.44 187 LEU A C 1
ATOM 1526 O O . LEU A 1 187 ? -23.517 -22.687 18.481 1.00 88.44 187 LEU A O 1
ATOM 1530 N N . ASP A 1 188 ? -22.588 -23.230 16.510 1.00 88.88 188 ASP A N 1
ATOM 1531 C CA . ASP A 1 188 ? -21.202 -23.055 16.939 1.00 88.88 188 ASP A CA 1
ATOM 1532 C C . ASP A 1 188 ? -20.793 -21.586 16.744 1.00 88.88 188 ASP A C 1
ATOM 1534 O O . ASP A 1 188 ? -20.339 -21.179 15.671 1.00 88.88 188 ASP A O 1
ATOM 1538 N N . GLN A 1 189 ? -21.022 -20.777 17.779 1.00 88.75 189 GLN A N 1
ATOM 1539 C CA . GLN A 1 189 ? -20.827 -19.323 17.749 1.00 88.75 189 GLN A CA 1
ATOM 1540 C C . GLN A 1 189 ? -19.369 -18.914 17.485 1.00 88.75 189 GLN A C 1
ATOM 1542 O O . GLN A 1 189 ? -19.128 -17.836 16.946 1.00 88.75 189 GLN A O 1
ATOM 1547 N N . GLU A 1 190 ? -18.406 -19.786 17.791 1.00 89.62 190 GLU A N 1
ATOM 1548 C CA . GLU A 1 190 ? -16.979 -19.551 17.538 1.00 89.62 190 GLU A CA 1
ATOM 1549 C C . GLU A 1 190 ? -16.617 -19.671 16.052 1.00 89.62 190 GLU A C 1
ATOM 1551 O O . GLU A 1 190 ? -15.641 -19.085 15.585 1.00 89.62 190 GLU A O 1
ATOM 1556 N N . LYS A 1 191 ? -17.405 -20.425 15.275 1.00 88.81 191 LYS A N 1
ATOM 1557 C CA . LYS A 1 191 ? -17.178 -20.613 13.832 1.00 88.81 191 LYS A CA 1
ATOM 1558 C C . LYS A 1 191 ? -17.897 -19.592 12.963 1.00 88.81 191 LYS A C 1
ATOM 1560 O O . LYS A 1 191 ? -17.638 -19.530 11.759 1.00 88.81 191 LYS A O 1
ATOM 1565 N N . ILE A 1 192 ? -18.813 -18.823 13.542 1.00 88.94 192 ILE A N 1
ATOM 1566 C CA . ILE A 1 192 ? -19.601 -17.832 12.816 1.00 88.94 192 ILE A CA 1
ATOM 1567 C C . ILE A 1 192 ? -18.887 -16.495 12.913 1.00 88.94 192 ILE A C 1
ATOM 1569 O O . ILE A 1 192 ? -18.652 -15.980 13.999 1.00 88.94 192 ILE A O 1
ATOM 1573 N N . SER A 1 193 ? -18.539 -15.950 11.753 1.00 88.62 193 SER A N 1
ATOM 1574 C CA . SER A 1 193 ? -17.783 -14.711 11.638 1.00 88.62 193 SER A CA 1
ATOM 1575 C C . SER A 1 193 ? -18.727 -13.533 11.413 1.00 88.62 193 SER A C 1
ATOM 1577 O O . SER A 1 193 ? -19.502 -13.528 10.454 1.00 88.62 193 SER A O 1
ATOM 1579 N N . MET A 1 194 ? -18.645 -12.543 12.294 1.00 84.94 194 MET A N 1
ATOM 1580 C CA . MET A 1 194 ? -19.414 -11.306 12.261 1.00 84.94 194 MET A CA 1
ATOM 1581 C C . MET A 1 194 ? -18.495 -10.128 11.923 1.00 84.94 194 MET A C 1
ATOM 1583 O O . MET A 1 194 ? -17.336 -10.104 12.349 1.00 84.94 194 MET A O 1
ATOM 1587 N N . PRO A 1 195 ? -18.974 -9.135 11.155 1.00 80.38 195 PRO A N 1
ATOM 1588 C CA . PRO A 1 195 ? -18.258 -7.874 11.049 1.00 80.38 195 PRO A CA 1
ATOM 1589 C C . PRO A 1 195 ? -18.207 -7.200 12.437 1.00 80.38 195 PRO A C 1
ATOM 1591 O O . PRO A 1 195 ? -19.214 -7.240 13.141 1.00 80.38 195 PRO A O 1
ATOM 1594 N N . PRO A 1 196 ? -17.073 -6.589 12.819 1.00 69.94 196 PRO A N 1
ATOM 1595 C CA . PRO A 1 196 ? -16.922 -5.872 14.078 1.00 69.94 196 PRO A CA 1
ATOM 1596 C C . PRO A 1 196 ? -17.462 -4.441 14.015 1.00 69.94 196 PRO A C 1
ATOM 1598 O O . PRO A 1 196 ? -17.559 -3.877 12.889 1.00 69.94 196 PRO A O 1
#

Radius of gyration: 56.51 Å; chains: 1; bounding box: 109×38×161 Å

Sequence (196 aa):
WITQTFSTVLQERKAEIRKAGRELTTYQVREEQMRSRRRLQNLGLIAVILLLGFLGTFYLLYQRQRIRHLGQKLKAEQETSAAKQKALENQEKALRAQRAASRAQLNPHFILNTLNAIDNLVNFGKPEDASYYLTQFTHVCWRAMENSRLEAISLADEVETLQSLLALEQLRLPDILNYKIEVEEGLDQEKISMPP

pLDDT: mean 88.27, std 7.23, range [53.03, 98.06]

Foldseek 3Di:
DVVVVVVVVVVVVVVVVVVVVVVVVVVVVVVVVVVVVVVVVVVVVVVVVVVVVVVVVVVVVVVVVVVVVVVVVVVVVVVVVVVVVVVVVVVVVVVLVVQLVVLLDDDPVVVVVLVVLLVVCVVVPNPVVSVVSVVLVVVLNVLSNVLSNDQWDFQVSVVSNVVSVLVNVCSVVVPHDDDDDDDDPPDPRRPHIDGD

Secondary structure (DSSP, 8-state):
-HHHHHHHHHHHHHHHHHHHHHHHHHHHHHHHHHHHHHHHHHHHHHHHHHHHHHHHHHHHHHHHHHHHHHHHHHHHHHHHHHHHHHHHHHHHHHHHHHHHHHHT---HHHHHHHHHHHHHHHHTT-HHHHHHHHHHHHHHHHHHHHHTT-S-EEHHHHHHHHHHHHHHHHHHSTTT--------TT--TTT-EE--